Protein 1HSK (pdb70)

B-factor: mean 28.95, std 9.24, range [2.0, 70.87]

Solvent-accessible surface area: 14476 Å² total; per-residue (Å²): 121,178,108,32,68,107,25,0,62,145,77,6,60,77,129,33,12,78,58,87,23,42,0,107,162,53,3,67,1,107,2,0,6,60,0,18,3,8,0,38,1,71,107,49,110,8,0,43,29,1,2,111,28,1,110,115,78,160,20,88,20,24,38,6,20,43,4,25,51,23,0,1,44,49,19,0,10,100,8,0,0,0,2,10,56,45,13,88,77,40,108,34,81,130,50,33,0,61,0,0,1,8,4,34,0,38,67,0,2,121,29,2,50,89,130,31,7,47,29,1,9,9,0,16,17,19,48,14,6,0,11,34,5,0,63,32,0,13,9,21,83,84,9,45,0,95,96,13,6,56,57,0,30,0,0,34,84,70,7,58,89,62,120,12,62,40,178,80,0,105,12,88,149,89,34,3,24,5,52,159,96,82,5,3,7,2,34,0,5,1,61,9,53,109,31,137,98,101,108,5,59,58,105,7,76,84,14,56,122,121,24,91,80,99,31,4,73,116,87,40,6,0,21,72,2,17,88,147,11,127,83,80,103,16,19,131,4,3,90,100,2,126,3,49,32,60,115,46,54,3,0,19,1,2,99,94,62,8,10,23,4,3,10,41,86,146,7,48,0,59,19,0,19,65,0,0,92,75,0,48,121,14,0,100,117,116,81,58,37,102,4,79,98,72,2,120,20,28,20,84,122,62,258

Radius of gyration: 19.81 Å; Cα contacts (8 Å, |Δi|>4): 704; chains: 1; bounding box: 56×35×54 Å

Nearest PDB structures (foldseek):
  1hsk-assembly1_A  TM=1.003E+00  e=3.237E-70  Staphylococcus aureus
  3tx1-assembly1_A  TM=9.794E-01  e=1.551E-45  Listeria monocytogenes
  4pyt-assembly1_A  TM=9.584E-01  e=4.621E-38  unidentified
  5jzx-assembly2_B  TM=8.826E-01  e=9.508E-26  Mycobacterium tuberculosis H37Rv
  5jzx-assembly2_D  TM=8.868E-01  e=1.203E-24  Mycobacterium tuberculosis H37Rv

InterPro domains:
  IPR003170 UDP-N-acetylenolpyruvoylglucosamine reductase [MF_00037] (1-307)
  IPR003170 UDP-N-acetylenolpyruvoylglucosamine reductase [PTHR21071] (14-300)
  IPR003170 UDP-N-acetylenolpyruvoylglucosamine reductase [TIGR00179] (25-301)
  IPR006094 FAD linked oxidase, N-terminal [PF01565] (38-166)
  IPR011601 UDP-N-acetylenolpyruvoylglucosamine reductase, C-terminal [PF02873] (201-300)
  IPR016166 FAD-binding domain, PCMH-type [PS51387] (33-197)
  IPR016167 FAD-binding, type PCMH, subdomain 1 [G3DSA:3.30.43.10] (1-90)
  IPR016169 FAD-binding, type PCMH, subdomain 2 [G3DSA:3.30.465.10] (91-217)
  IPR036318 FAD-binding, type PCMH-like superfamily [SSF56176] (5-196)
  IPR036635 UDP-N-acetylenolpyruvoylglucosamine reductase, C-terminal domain superfamily [G3DSA:3.90.78.10] (218-307)
  IPR036635 UDP-N-acetylenolpyruvoylglucosamine reductase, C-terminal domain superfamily [SSF56194] (198-303)

CATH classification: 3.30.465.10 (+2 more: 3.30.43.10, 3.90.78.10)

Structure (mmCIF, N/CA/C/O backbone):
data_1HSK
#
_entry.id   1HSK
#
_cell.length_a   178.990
_cell.length_b   178.990
_cell.length_c   178.990
_cell.angle_alpha   90.00
_cell.angle_beta   90.00
_cell.angle_gamma   90.00
#
_symmetry.space_group_name_H-M   'I 21 3'
#
loop_
_entity.id
_entity.type
_entity.pdbx_description
1 polymer 'UDP-N-ACETYLENOLPYRUVOYLGLUCOSAMINE REDUCTASE'
2 non-polymer 'FLAVIN-ADENINE DINUCLEOTIDE'
3 water water
#
loop_
_atom_site.group_PDB
_atom_site.id
_atom_site.type_symbol
_atom_site.label_atom_id
_atom_site.label_alt_id
_atom_site.label_comp_id
_atom_site.label_asym_id
_atom_site.label_entity_id
_atom_site.label_seq_id
_atom_site.pdbx_PDB_ins_code
_atom_site.Cartn_x
_atom_site.Cartn_y
_atom_site.Cartn_z
_atom_site.occupancy
_atom_site.B_iso_or_equiv
_atom_site.auth_seq_id
_atom_site.auth_comp_id
_atom_site.auth_asym_id
_atom_site.auth_atom_id
_atom_site.pdbx_PDB_model_num
ATOM 1 N N . ASN A 1 15 ? 201.698 143.566 184.594 1.00 45.97 15 ASN A N 1
ATOM 2 C CA . ASN A 1 15 ? 200.334 143.153 184.224 1.00 44.15 15 ASN A CA 1
ATOM 3 C C . ASN A 1 15 ? 199.782 142.098 185.183 1.00 43.98 15 ASN A C 1
ATOM 4 O O . ASN A 1 15 ? 198.584 141.857 185.266 1.00 42.86 15 ASN A O 1
ATOM 9 N N . LYS A 1 16 ? 200.677 141.450 185.924 1.00 43.58 16 LYS A N 1
ATOM 10 C CA . LYS A 1 16 ? 200.269 140.451 186.894 1.00 42.80 16 LYS A CA 1
ATOM 11 C C . LYS A 1 16 ? 199.213 141.080 187.820 1.00 41.48 16 LYS A C 1
ATOM 12 O O . LYS A 1 16 ? 198.194 140.483 188.155 1.00 41.29 16 LYS A O 1
ATOM 18 N N . ASP A 1 17 ? 199.528 142.309 188.207 1.00 40.25 17 ASP A N 1
ATOM 19 C CA . ASP A 1 17 ? 198.748 143.094 189.144 1.00 40.20 17 ASP A CA 1
ATOM 20 C C . ASP A 1 17 ? 197.323 143.378 188.683 1.00 39.05 17 ASP A C 1
ATOM 21 O O . ASP A 1 17 ? 196.352 143.332 189.478 1.00 39.81 17 ASP A O 1
ATOM 26 N N . ILE A 1 18 ? 197.195 143.712 187.409 1.00 35.30 18 ILE A N 1
ATOM 27 C CA . ILE A 1 18 ? 195.904 144.026 186.833 1.00 33.03 18 ILE A CA 1
ATOM 28 C C . ILE A 1 18 ? 195.072 142.762 186.755 1.00 33.59 18 ILE A C 1
ATOM 29 O O . ILE A 1 18 ? 193.906 142.761 187.129 1.00 33.78 18 ILE A O 1
ATOM 34 N N . TYR A 1 19 ? 195.695 141.698 186.267 1.00 33.71 19 TYR A N 1
ATOM 35 C CA . TYR A 1 19 ? 195.035 140.416 186.126 1.00 35.14 19 TYR A CA 1
ATOM 36 C C . TYR A 1 19 ? 194.499 139.969 187.476 1.00 35.90 19 TYR A C 1
ATOM 37 O O . TYR A 1 19 ? 193.343 139.578 187.583 1.00 35.95 19 TYR A O 1
ATOM 46 N N . GLN A 1 20 ? 195.342 140.038 188.504 1.00 37.67 20 GLN A N 1
ATOM 47 C CA . GLN A 1 2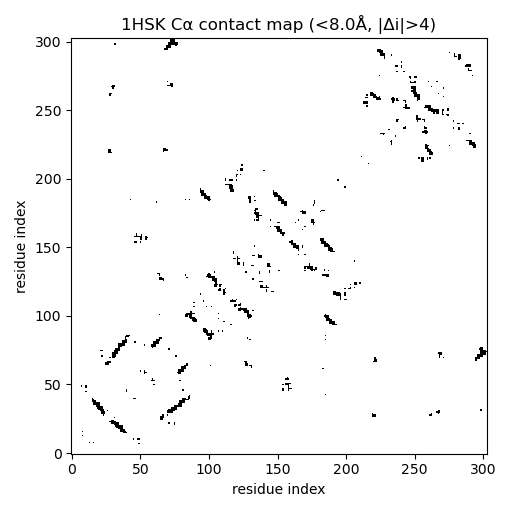0 ? 194.945 139.624 189.847 1.00 39.12 20 GLN A CA 1
ATOM 48 C C . GLN A 1 20 ? 193.784 140.472 190.338 1.00 37.84 20 GLN A C 1
ATOM 49 O O . GLN A 1 20 ? 192.851 139.969 190.963 1.00 37.86 20 GLN A O 1
ATOM 55 N N . ALA A 1 21 ? 193.851 141.766 190.046 1.00 35.78 21 ALA A N 1
ATOM 56 C CA . ALA A 1 21 ? 192.814 142.699 190.461 1.00 34.25 21 ALA A CA 1
ATOM 57 C C . ALA A 1 21 ? 191.499 142.393 189.759 1.00 33.86 21 ALA A C 1
ATOM 58 O O . ALA A 1 21 ? 190.456 142.293 190.403 1.00 34.09 21 ALA A O 1
ATOM 60 N N . LEU A 1 22 ? 191.555 142.245 188.439 1.00 33.57 22 LEU A N 1
ATOM 61 C CA . LEU A 1 22 ? 190.364 141.950 187.651 1.00 33.18 22 LEU A CA 1
ATOM 62 C C . LEU A 1 22 ? 189.701 140.687 188.169 1.00 34.27 22 LEU A C 1
ATOM 63 O O . LEU A 1 22 ? 188.475 140.592 188.216 1.00 35.65 22 LEU A O 1
ATOM 68 N N . GLN A 1 23 ? 190.518 139.721 188.570 1.00 35.07 23 GLN A N 1
ATOM 69 C CA . GLN A 1 23 ? 190.005 138.457 189.079 1.00 35.67 23 GLN A CA 1
ATOM 70 C C . GLN A 1 23 ? 189.290 138.638 190.406 1.00 35.26 23 GLN A C 1
ATOM 71 O O . GLN A 1 23 ? 188.485 137.800 190.804 1.00 35.24 23 GLN A O 1
ATOM 77 N N . GLN A 1 24 ? 189.585 139.734 191.092 1.00 35.79 24 GLN A N 1
ATOM 78 C CA . GLN A 1 24 ? 188.939 140.015 192.365 1.00 37.19 24 GLN A CA 1
ATOM 79 C C . GLN A 1 24 ? 187.568 140.616 192.076 1.00 35.93 24 GLN A C 1
ATOM 80 O O . GLN A 1 24 ? 186.656 140.538 192.896 1.00 36.23 24 GLN A O 1
ATOM 86 N N . LEU A 1 25 ? 187.431 141.200 190.890 1.00 35.15 25 LEU A N 1
ATOM 87 C CA . LEU A 1 25 ? 186.199 141.868 190.485 1.00 33.40 25 LEU A CA 1
ATOM 88 C C . LEU A 1 25 ? 185.188 141.094 189.645 1.00 33.42 25 LEU A C 1
ATOM 89 O O . LEU A 1 25 ? 183.993 141.358 189.730 1.00 34.74 25 LEU A O 1
ATOM 94 N N . ILE A 1 26 ? 185.641 140.152 188.829 1.00 33.21 26 ILE A N 1
ATOM 95 C CA . ILE A 1 26 ? 184.708 139.413 187.983 1.00 32.14 26 ILE A CA 1
ATOM 96 C C . ILE A 1 26 ? 185.096 137.952 187.796 1.00 30.90 26 ILE A C 1
ATOM 97 O O . ILE A 1 26 ? 186.272 137.602 187.869 1.00 29.35 26 ILE A O 1
ATOM 102 N N . PRO A 1 27 ? 184.105 137.079 187.546 1.00 30.29 27 PRO A N 1
ATOM 103 C CA . PRO A 1 27 ? 184.397 135.655 187.352 1.00 30.09 27 PRO A CA 1
ATOM 104 C C . PRO A 1 27 ? 185.582 135.467 186.413 1.00 30.80 27 PRO A C 1
ATOM 105 O O . PRO A 1 27 ? 185.603 135.986 185.301 1.00 30.97 27 PRO A O 1
ATOM 109 N N . ASN A 1 28 ? 186.568 134.715 186.880 1.00 31.22 28 ASN A N 1
ATOM 110 C CA . ASN A 1 28 ? 187.795 134.471 186.137 1.00 30.54 28 ASN A CA 1
ATOM 111 C C . ASN A 1 28 ? 187.705 133.956 184.705 1.00 27.46 28 ASN A C 1
ATOM 112 O O . ASN A 1 28 ? 188.462 134.402 183.843 1.00 25.64 28 ASN A O 1
ATOM 117 N N . GLU A 1 29 ? 186.803 133.019 184.440 1.00 25.78 29 GLU A N 1
ATOM 118 C CA . GLU A 1 29 ? 186.691 132.464 183.095 1.00 25.39 29 GLU A CA 1
ATOM 119 C C . GLU A 1 29 ? 186.279 133.499 182.058 1.00 25.44 29 GLU A C 1
ATOM 120 O O . GLU A 1 29 ? 186.400 133.269 180.856 1.00 26.44 29 GLU A O 1
ATOM 126 N N . LYS A 1 30 ? 185.801 134.645 182.522 1.00 23.71 30 LYS A N 1
ATOM 127 C CA . LYS A 1 30 ? 185.371 135.691 181.613 1.00 22.22 30 LYS A CA 1
ATOM 128 C C . LYS A 1 30 ? 186.528 136.592 181.198 1.00 22.88 30 LYS A C 1
ATOM 129 O O . LYS A 1 30 ? 186.343 137.532 180.423 1.00 21.66 30 LYS A O 1
ATOM 135 N N . ILE A 1 31 ? 187.722 136.286 181.702 1.00 24.29 31 ILE A N 1
ATOM 136 C CA . ILE A 1 31 ? 188.924 137.056 181.375 1.00 25.60 31 ILE A CA 1
ATOM 137 C C . ILE A 1 31 ? 189.920 136.259 180.529 1.00 27.34 31 ILE A C 1
ATOM 138 O O . ILE A 1 31 ? 190.404 135.212 180.957 1.00 29.03 31 ILE A O 1
ATOM 143 N N . LYS A 1 32 ? 190.229 136.759 179.336 1.00 27.91 32 LYS A N 1
ATOM 144 C CA . LYS A 1 32 ? 191.192 136.110 178.448 1.00 26.27 32 LYS A CA 1
ATOM 145 C C . LYS A 1 32 ? 192.405 137.037 178.412 1.00 28.45 32 LYS A C 1
ATOM 146 O O . LYS A 1 32 ? 192.248 138.259 178.383 1.00 28.91 32 LYS A O 1
ATOM 152 N N . VAL A 1 33 ? 193.611 136.474 178.415 1.00 28.74 33 VAL A N 1
ATOM 153 C CA . VAL A 1 33 ? 194.821 137.295 178.405 1.00 28.11 33 VAL A CA 1
ATOM 154 C C . VAL A 1 33 ? 195.624 137.159 177.111 1.00 28.81 33 VAL A C 1
ATOM 155 O O . VAL A 1 33 ? 195.727 136.070 176.546 1.00 28.42 33 VAL A O 1
ATOM 159 N N . ASP A 1 34 ? 196.192 138.271 176.650 1.00 29.48 34 ASP A N 1
ATOM 160 C CA . ASP A 1 34 ? 196.973 138.280 175.418 1.00 30.64 34 ASP A CA 1
ATOM 161 C C . ASP A 1 34 ? 196.197 137.505 174.371 1.00 30.08 34 ASP A C 1
ATOM 162 O O . ASP A 1 34 ? 196.705 136.551 173.782 1.00 30.60 34 ASP A O 1
ATOM 167 N N . GLU A 1 35 ? 194.958 137.929 174.150 1.00 28.83 35 GLU A N 1
ATOM 168 C CA . GLU A 1 35 ? 194.066 137.272 173.207 1.00 27.13 35 GLU A CA 1
ATOM 169 C C . GLU A 1 35 ? 194.015 137.934 171.834 1.00 26.49 35 GLU A C 1
ATOM 170 O O . GLU A 1 35 ? 193.669 139.107 171.711 1.00 27.77 35 GLU A O 1
ATOM 176 N N . PRO A 1 36 ? 194.372 137.184 170.781 1.00 25.48 36 PRO A N 1
ATOM 177 C CA . PRO A 1 36 ? 194.357 137.710 169.411 1.00 24.71 36 PRO A CA 1
ATOM 178 C C . PRO A 1 36 ? 192.947 138.116 169.005 1.00 24.38 36 PRO A C 1
ATOM 179 O O . PRO A 1 36 ? 192.025 137.301 169.040 1.00 24.04 36 PRO A O 1
ATOM 183 N N . LEU A 1 37 ? 192.789 139.376 168.616 1.00 24.08 37 LEU A N 1
ATOM 184 C CA . LEU A 1 37 ? 191.492 139.906 168.217 1.00 23.83 37 LEU A CA 1
ATOM 185 C C . LEU A 1 37 ? 191.026 139.456 166.835 1.00 24.88 37 LEU A C 1
ATOM 186 O O . LEU A 1 37 ? 189.834 139.506 166.535 1.00 24.16 37 LEU A O 1
ATOM 191 N N . LYS A 1 38 ? 191.958 139.009 165.998 1.00 26.69 38 LYS A N 1
ATOM 192 C CA . LYS A 1 38 ? 191.610 138.555 164.655 1.00 27.46 38 LYS A CA 1
ATOM 193 C C . LYS A 1 38 ? 190.574 137.434 164.692 1.00 26.34 38 LYS A C 1
ATOM 194 O O . LYS A 1 38 ? 189.826 137.244 163.733 1.00 27.07 38 LYS A O 1
ATOM 200 N N . ARG A 1 39 ? 190.526 136.699 165.800 1.00 23.79 39 ARG A N 1
ATOM 201 C CA . ARG A 1 39 ? 189.577 135.599 165.947 1.00 22.22 39 ARG A CA 1
ATOM 202 C C . ARG A 1 39 ? 188.147 136.115 166.032 1.00 23.42 39 ARG A C 1
ATOM 203 O O . ARG A 1 39 ? 187.202 135.397 165.709 1.00 23.05 39 ARG A O 1
ATOM 211 N N . TYR A 1 40 ? 187.990 137.370 166.440 1.00 23.44 40 TYR A N 1
ATOM 212 C CA . TYR A 1 40 ? 186.658 137.936 166.614 1.00 25.02 40 TYR A CA 1
ATOM 213 C C . TYR A 1 40 ? 186.204 139.081 165.714 1.00 26.20 40 TYR A C 1
ATOM 214 O O . TYR A 1 40 ? 185.005 139.316 165.590 1.00 28.00 40 TYR A O 1
ATOM 223 N N . THR A 1 41 ? 187.130 139.800 165.093 1.00 26.43 41 THR A N 1
ATOM 224 C CA . THR A 1 41 ? 186.729 140.913 164.239 1.00 25.56 41 THR A CA 1
ATOM 225 C C . THR A 1 41 ? 186.135 140.473 162.905 1.00 25.88 41 THR A C 1
ATOM 226 O O . THR A 1 41 ? 186.541 139.467 162.328 1.00 24.62 41 THR A O 1
ATOM 230 N N . TYR A 1 42 ? 185.164 141.244 162.426 1.00 26.64 42 TYR A N 1
ATOM 231 C CA . TYR A 1 42 ? 184.490 140.959 161.166 1.00 25.84 42 TYR A CA 1
ATOM 232 C C . TYR A 1 42 ? 185.469 140.997 159.998 1.00 26.35 42 TYR A C 1
ATOM 233 O O . TYR A 1 42 ? 185.270 140.321 158.988 1.00 24.47 42 TYR A O 1
ATOM 242 N N . THR A 1 43 ? 186.528 141.787 160.137 1.00 25.81 43 THR A N 1
ATOM 243 C CA . THR A 1 43 ? 187.537 141.898 159.090 1.00 27.25 43 THR A CA 1
ATOM 244 C C . THR A 1 43 ? 188.590 140.803 159.230 1.00 28.75 43 THR A C 1
ATOM 245 O O . THR A 1 43 ? 189.440 140.633 158.359 1.00 29.45 43 THR A O 1
ATOM 249 N N . LYS A 1 44 ? 188.530 140.069 160.336 1.00 29.60 44 LYS A N 1
ATOM 250 C CA . LYS A 1 44 ? 189.479 138.999 160.612 1.00 29.64 44 LYS A CA 1
ATOM 251 C C . LYS A 1 44 ? 190.909 139.529 160.728 1.00 29.11 44 LYS A C 1
ATOM 252 O O . LYS A 1 44 ? 191.839 138.974 160.146 1.00 30.41 44 LYS A O 1
ATOM 258 N N . THR A 1 45 ? 191.077 140.615 161.476 1.00 26.93 45 THR A N 1
ATOM 259 C CA . THR A 1 45 ? 192.393 141.205 161.681 1.00 26.74 45 THR A CA 1
ATOM 260 C C . THR A 1 45 ? 192.486 141.735 163.108 1.00 26.76 45 THR A C 1
ATOM 261 O O . THR A 1 45 ? 191.473 141.858 163.795 1.00 26.69 45 THR A O 1
ATOM 265 N N . GLY A 1 46 ? 193.700 142.033 163.557 1.00 26.13 46 GLY A N 1
ATOM 266 C CA . GLY A 1 46 ? 193.871 142.549 164.903 1.00 26.05 46 GLY A CA 1
ATOM 267 C C . GLY A 1 46 ? 194.823 141.734 165.757 1.00 26.45 46 GLY A C 1
ATOM 268 O O . GLY A 1 46 ? 194.772 140.506 165.762 1.00 26.47 46 GLY A O 1
ATOM 269 N N . GLY A 1 47 ? 195.689 142.426 166.491 1.00 26.87 47 GLY A N 1
ATOM 270 C CA . GLY A 1 47 ? 196.649 141.754 167.344 1.00 26.14 47 GLY A CA 1
ATOM 271 C C . GLY A 1 47 ? 196.093 141.355 168.696 1.00 26.75 47 GLY A C 1
ATOM 272 O O . GLY A 1 47 ? 194.880 141.273 168.886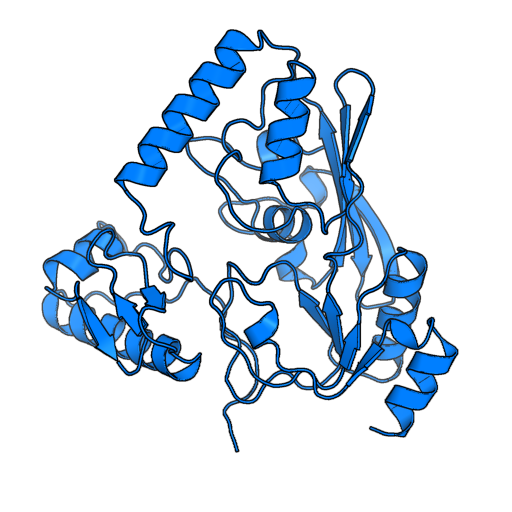 1.00 26.49 47 GLY A O 1
ATOM 273 N N . ASN A 1 48 ? 196.997 141.115 169.640 1.00 26.89 48 ASN A N 1
ATOM 274 C CA . ASN A 1 48 ? 196.637 140.700 170.990 1.00 26.88 48 ASN A CA 1
ATOM 275 C C . ASN A 1 48 ? 196.014 141.789 171.848 1.00 27.15 48 ASN A C 1
ATOM 276 O O . ASN A 1 48 ? 196.440 142.943 171.818 1.00 26.71 48 ASN A O 1
ATOM 281 N N . ALA A 1 49 ? 195.006 141.404 172.623 1.00 26.07 49 ALA A N 1
ATOM 282 C CA . ALA A 1 49 ? 194.353 142.312 173.550 1.00 25.97 49 ALA A CA 1
ATOM 283 C C . ALA A 1 49 ? 194.960 141.880 174.875 1.00 26.08 49 ALA A C 1
ATOM 284 O O . ALA A 1 49 ? 194.904 140.700 175.218 1.00 26.46 49 ALA A O 1
ATOM 286 N N . ASP A 1 50 ? 195.570 142.806 175.605 1.00 26.47 50 ASP A N 1
ATOM 287 C CA . ASP A 1 50 ? 196.180 142.445 176.881 1.00 26.83 50 ASP A CA 1
ATOM 288 C C . ASP A 1 50 ? 195.162 141.660 177.689 1.00 27.65 50 ASP A C 1
ATOM 289 O O . ASP A 1 50 ? 195.463 140.584 178.212 1.00 28.71 50 ASP A O 1
ATOM 294 N N . PHE A 1 51 ? 193.953 142.209 177.779 1.00 27.05 51 PHE A N 1
ATOM 295 C CA . PHE A 1 51 ? 192.855 141.572 178.495 1.00 25.70 51 PHE A CA 1
ATOM 296 C C . PHE A 1 51 ? 191.611 141.698 177.636 1.00 24.75 51 PHE A C 1
ATOM 297 O O . PHE A 1 51 ? 191.273 142.782 177.167 1.00 25.91 51 PHE A O 1
ATOM 305 N N . TYR A 1 52 ? 190.948 140.573 177.417 1.00 23.16 52 TYR A N 1
ATOM 306 C CA . TYR A 1 52 ? 189.745 140.525 176.606 1.00 22.66 52 TYR A CA 1
ATOM 307 C C . TYR A 1 52 ? 188.666 139.979 177.533 1.00 23.48 52 TYR A C 1
ATOM 308 O O . TYR A 1 52 ? 188.643 138.787 177.838 1.00 23.13 52 TYR A O 1
ATOM 317 N N . ILE A 1 53 ? 187.781 140.862 177.987 1.00 23.40 53 ILE A N 1
ATOM 318 C CA . ILE A 1 53 ? 186.720 140.488 178.917 1.00 23.42 53 ILE A CA 1
ATOM 319 C C . ILE A 1 53 ? 185.343 140.341 178.283 1.00 24.38 53 ILE A C 1
ATOM 320 O O . ILE A 1 53 ? 184.888 141.213 177.540 1.00 25.15 53 ILE A O 1
ATOM 325 N N . THR A 1 54 ? 184.684 139.227 178.585 1.00 24.23 54 THR A N 1
ATOM 326 C CA . THR A 1 54 ? 183.351 138.949 178.061 1.00 23.55 54 THR A CA 1
ATOM 327 C C . THR A 1 54 ? 182.371 138.887 179.226 1.00 23.04 54 THR A C 1
ATOM 328 O O . THR A 1 54 ? 182.074 137.810 179.746 1.00 22.02 54 THR A O 1
ATOM 332 N N . PRO A 1 55 ? 181.858 140.047 179.657 1.00 22.60 55 PRO A N 1
ATOM 333 C CA . PRO A 1 55 ? 180.913 140.076 180.772 1.00 21.88 55 PRO A CA 1
ATOM 334 C C . PRO A 1 55 ? 179.546 139.579 180.346 1.00 22.66 55 PRO A C 1
ATOM 335 O O . PRO A 1 55 ? 179.198 139.635 179.167 1.00 22.17 55 PRO A O 1
ATOM 339 N N . THR A 1 56 ? 178.777 139.088 181.309 1.00 22.09 56 THR A N 1
ATOM 340 C CA . THR A 1 56 ? 177.433 138.625 181.024 1.00 23.14 56 THR A CA 1
ATOM 341 C C . THR A 1 56 ? 176.434 139.517 181.758 1.00 24.34 56 THR A C 1
ATOM 342 O O . THR A 1 56 ? 175.224 139.352 181.606 1.00 26.45 56 THR A O 1
ATOM 346 N N . LYS A 1 57 ? 176.948 140.469 182.541 1.00 23.68 57 LYS A N 1
ATOM 347 C CA . LYS A 1 57 ? 176.106 141.389 183.311 1.00 24.63 57 LYS A CA 1
ATOM 348 C C . LYS A 1 57 ? 176.596 142.832 183.308 1.00 24.48 57 LYS A C 1
ATOM 349 O O . LYS A 1 57 ? 177.785 143.098 183.148 1.00 25.61 57 LYS A O 1
ATOM 355 N N . ASN A 1 58 ? 175.665 143.761 183.503 1.00 24.02 58 ASN A N 1
ATOM 356 C CA . ASN A 1 58 ? 175.982 145.182 183.538 1.00 23.14 58 ASN A CA 1
ATOM 357 C C . ASN A 1 58 ? 176.935 145.504 184.687 1.00 23.15 58 ASN A C 1
ATOM 358 O O . ASN A 1 58 ? 177.874 146.287 184.529 1.00 23.56 58 ASN A O 1
ATOM 363 N N . GLU A 1 59 ? 176.688 144.896 185.844 1.00 22.37 59 GLU A N 1
ATOM 364 C CA . GLU A 1 59 ? 177.510 145.126 187.026 1.00 22.19 59 GLU A CA 1
ATOM 365 C C . GLU A 1 59 ? 178.972 144.807 186.769 1.00 21.38 59 GLU A C 1
ATOM 366 O O . GLU A 1 59 ? 179.862 145.462 187.308 1.00 20.87 59 GLU A O 1
ATOM 372 N N . GLU A 1 60 ? 179.215 143.796 185.943 1.00 20.46 60 GLU A N 1
ATOM 373 C CA . GLU A 1 60 ? 180.575 143.392 185.619 1.00 20.33 60 GLU A CA 1
ATOM 374 C C . GLU A 1 60 ? 181.260 144.443 184.757 1.00 20.35 60 GLU A C 1
ATOM 375 O O . GLU A 1 60 ? 182.456 144.688 184.893 1.00 21.64 60 GLU A O 1
ATOM 381 N N . VAL A 1 61 ? 180.497 145.065 183.868 1.00 20.90 61 VAL A N 1
ATOM 382 C CA . VAL A 1 61 ? 181.045 146.096 183.002 1.00 20.81 61 VAL A CA 1
ATOM 383 C C . VAL A 1 61 ? 181.415 147.283 183.873 1.00 22.79 61 VAL A C 1
ATOM 384 O O . VAL A 1 61 ? 182.470 147.885 183.699 1.00 23.98 61 VAL A O 1
ATOM 388 N N . GLN A 1 62 ? 180.535 147.608 184.816 1.00 23.28 62 GLN A N 1
ATOM 389 C CA . GLN A 1 62 ? 180.749 148.722 185.734 1.00 23.75 62 GLN A CA 1
ATOM 390 C C . GLN A 1 62 ? 181.999 148.513 186.579 1.00 23.48 62 GLN A C 1
ATOM 391 O O . GLN A 1 62 ? 182.829 149.407 186.711 1.00 24.45 62 GLN A O 1
ATOM 397 N N . ALA A 1 63 ? 182.117 147.326 187.163 1.00 23.21 63 ALA A N 1
ATOM 398 C CA . ALA A 1 63 ? 183.256 146.999 188.008 1.00 23.08 63 ALA A CA 1
ATOM 399 C C . ALA A 1 63 ? 184.570 147.143 187.261 1.00 24.17 63 ALA A C 1
ATOM 400 O O . ALA A 1 63 ? 185.545 147.658 187.808 1.00 26.16 63 ALA A O 1
ATOM 402 N N . VAL A 1 64 ? 184.597 146.688 186.012 1.00 24.25 64 VAL A N 1
ATOM 403 C CA . VAL A 1 64 ? 185.809 146.769 185.206 1.00 23.57 64 VAL A CA 1
ATOM 404 C C . VAL A 1 64 ? 186.140 148.203 184.815 1.00 25.38 64 VAL A C 1
ATOM 405 O O . VAL A 1 64 ? 187.293 148.621 184.899 1.00 27.94 64 VAL A O 1
ATOM 409 N N . VAL A 1 65 ? 185.134 148.960 184.391 1.00 26.61 65 VAL A N 1
ATOM 410 C CA . VAL A 1 65 ? 185.354 150.346 183.987 1.00 26.35 65 VAL A CA 1
ATOM 411 C C . VAL A 1 65 ? 185.798 151.212 185.157 1.00 27.43 65 VAL A C 1
ATOM 412 O O . VAL A 1 65 ? 186.693 152.041 185.014 1.00 27.96 65 VAL A O 1
ATOM 416 N N . LYS A 1 66 ? 185.169 151.023 186.311 1.00 28.37 66 LYS A N 1
ATOM 417 C CA . LYS A 1 66 ? 185.528 151.792 187.498 1.00 31.01 66 LYS A CA 1
ATOM 418 C C . LYS A 1 66 ? 186.988 151.510 187.848 1.00 31.91 66 LYS A C 1
ATOM 419 O O . LYS A 1 66 ? 187.777 152.429 188.072 1.00 32.06 66 LYS A O 1
ATOM 425 N N . TYR A 1 67 ? 187.340 150.228 187.876 1.00 33.25 67 TYR A N 1
ATOM 426 C CA . TYR A 1 67 ? 188.696 149.812 188.198 1.00 34.11 67 TYR A CA 1
ATOM 427 C C . TYR A 1 67 ? 189.721 150.426 187.254 1.00 33.21 67 TYR A C 1
ATOM 428 O O . TYR A 1 67 ? 190.741 150.945 187.691 1.00 33.38 67 TYR A O 1
ATOM 437 N N . ALA A 1 68 ? 189.449 150.354 185.957 1.00 32.90 68 ALA A N 1
ATOM 438 C CA . ALA A 1 68 ? 190.363 150.894 184.960 1.00 33.67 68 ALA A CA 1
ATOM 439 C C . ALA A 1 68 ? 190.505 152.400 185.120 1.00 34.07 68 ALA A C 1
ATOM 440 O O . ALA A 1 68 ? 191.594 152.954 184.972 1.00 32.81 68 ALA A O 1
ATOM 442 N N . TYR A 1 69 ? 189.396 153.061 185.424 1.00 35.16 69 TYR A N 1
ATOM 443 C CA . TYR A 1 69 ? 189.398 154.504 185.611 1.00 36.20 69 TYR A CA 1
ATOM 444 C C . TYR A 1 69 ? 190.299 154.870 186.788 1.00 36.45 69 TYR A C 1
ATOM 445 O O . TYR A 1 69 ? 191.136 155.766 186.698 1.00 35.81 69 TYR A O 1
ATOM 454 N N . GLN A 1 70 ? 190.123 154.155 187.892 1.00 35.88 70 GLN A N 1
ATOM 455 C CA . GLN A 1 70 ? 190.905 154.390 189.096 1.00 35.72 70 GLN A CA 1
ATOM 456 C C . GLN A 1 70 ? 192.406 154.228 188.891 1.00 36.57 70 GLN A C 1
ATOM 457 O O . GLN A 1 70 ? 193.198 154.986 189.450 1.00 37.20 70 GLN A O 1
ATOM 463 N N . ASN A 1 71 ? 192.796 153.235 188.097 1.00 36.33 71 ASN A N 1
ATOM 464 C CA . ASN A 1 71 ? 194.207 152.967 187.851 1.00 36.54 71 ASN A CA 1
ATOM 465 C C . ASN A 1 71 ? 194.685 153.428 186.481 1.00 37.61 71 ASN A C 1
ATOM 466 O O . ASN A 1 71 ? 195.723 152.985 185.994 1.00 38.28 71 ASN A O 1
ATOM 471 N N . GLU A 1 72 ? 193.918 154.319 185.865 1.00 39.04 72 GLU A N 1
ATOM 472 C CA . GLU A 1 72 ? 194.252 154.871 184.558 1.00 40.11 72 GLU A CA 1
ATOM 473 C C . GLU A 1 72 ? 194.589 153.854 183.475 1.00 37.93 72 GLU A C 1
ATOM 474 O O . GLU A 1 72 ? 195.527 154.054 182.709 1.00 38.03 72 GLU A O 1
ATOM 480 N N . ILE A 1 73 ? 193.831 152.767 183.406 1.00 36.15 73 ILE A N 1
ATOM 481 C CA . ILE A 1 73 ? 194.066 151.758 182.380 1.00 34.96 73 ILE A CA 1
ATOM 482 C C . ILE A 1 73 ? 193.106 152.010 181.225 1.00 33.43 73 ILE A C 1
ATOM 483 O O . ILE A 1 73 ? 191.893 152.069 181.414 1.00 34.64 73 ILE A O 1
ATOM 488 N N . PRO A 1 74 ? 193.635 152.178 180.010 1.00 31.24 74 PRO A N 1
ATOM 489 C CA . PRO A 1 74 ? 192.726 152.420 178.886 1.00 29.89 74 PRO A CA 1
ATOM 490 C C . PRO A 1 74 ? 191.791 151.242 178.648 1.00 29.28 74 PRO A C 1
ATOM 491 O O . PRO A 1 74 ? 192.197 150.091 178.791 1.00 30.28 74 PRO A O 1
ATOM 495 N N . VAL A 1 75 ? 190.542 151.541 178.290 1.00 28.41 75 VAL A N 1
ATOM 496 C CA . VAL A 1 75 ? 189.532 150.514 178.018 1.00 26.87 75 VAL A CA 1
ATOM 497 C C . VAL A 1 75 ? 188.987 150.704 176.608 1.00 26.73 75 VAL A C 1
ATOM 498 O O . VAL A 1 75 ? 188.681 151.829 176.201 1.00 26.50 75 VAL A O 1
ATOM 502 N N . THR A 1 76 ? 188.887 149.597 175.870 1.00 25.57 76 THR A N 1
ATOM 503 C CA . THR A 1 76 ? 188.406 149.592 174.497 1.00 25.04 76 THR A CA 1
ATOM 504 C C . THR A 1 76 ? 187.135 148.783 174.450 1.00 25.22 76 THR A C 1
ATOM 505 O O . THR A 1 76 ? 187.131 147.651 174.882 1.00 24.53 76 THR A O 1
ATOM 509 N N . TYR A 1 77 ? 186.043 149.383 173.978 1.00 23.94 77 TYR A N 1
ATOM 510 C CA . TYR A 1 77 ? 184.767 148.668 173.898 1.00 23.24 77 TYR A CA 1
ATOM 511 C C . TYR A 1 77 ? 184.606 148.085 172.509 1.00 24.36 77 TYR A C 1
ATOM 512 O O . TYR A 1 77 ? 184.748 148.788 171.507 1.00 26.17 77 TYR A O 1
ATOM 521 N N . LEU A 1 78 ? 184.272 146.805 172.448 1.00 23.57 78 LEU A N 1
ATOM 522 C CA . LEU A 1 78 ? 184.138 146.146 171.160 1.00 23.59 78 LEU A CA 1
ATOM 523 C C . LEU A 1 78 ? 182.848 145.371 170.914 1.00 22.74 78 LEU A C 1
ATOM 524 O O . LEU A 1 78 ? 182.273 144.773 171.821 1.00 22.60 78 LEU A O 1
ATOM 529 N N . GLY A 1 79 ? 182.418 145.383 169.657 1.00 22.35 79 GLY A N 1
ATOM 530 C CA . GLY A 1 79 ? 181.240 144.650 169.246 1.00 20.32 79 GLY A CA 1
ATOM 531 C C . GLY A 1 79 ? 181.735 143.538 168.334 1.00 21.11 79 GLY A C 1
ATOM 532 O O . GLY A 1 79 ? 182.584 142.737 168.734 1.00 20.12 79 GLY A O 1
ATOM 533 N N . ASN A 1 80 ? 181.237 143.496 167.103 1.00 19.99 80 ASN A N 1
ATOM 534 C CA . ASN A 1 80 ? 181.651 142.468 166.156 1.00 18.80 80 ASN A CA 1
ATOM 535 C C . ASN A 1 80 ? 182.859 142.881 165.324 1.00 20.01 80 ASN A C 1
ATOM 536 O O . ASN A 1 80 ? 183.361 142.096 164.520 1.00 20.92 80 ASN A O 1
ATOM 541 N N . GLY A 1 81 ? 183.321 144.113 165.514 1.00 20.24 81 GLY A N 1
ATOM 542 C CA . GLY A 1 81 ? 184.474 144.593 164.774 1.00 21.43 81 GLY A CA 1
ATOM 543 C C . GLY A 1 81 ? 184.226 144.777 163.288 1.00 23.76 81 GLY A C 1
ATOM 544 O O . GLY A 1 81 ? 185.116 144.538 162.470 1.00 23.93 81 GLY A O 1
ATOM 545 N N . SER A 1 82 ? 183.021 145.206 162.926 1.00 23.90 82 SER A N 1
ATOM 546 C CA . SER A 1 82 ? 182.703 145.416 161.523 1.00 24.30 82 SER A CA 1
ATOM 547 C C . SER A 1 82 ? 182.931 146.863 161.090 1.00 25.78 82 SER A C 1
ATOM 548 O O . SER A 1 82 ? 182.703 147.206 159.932 1.00 27.34 82 SER A O 1
ATOM 551 N N . ASN A 1 83 ? 183.384 147.712 162.009 1.00 25.39 83 ASN A N 1
ATOM 552 C CA . ASN A 1 83 ? 183.644 149.098 161.652 1.00 26.74 83 ASN A CA 1
ATOM 553 C C . ASN A 1 83 ? 184.872 149.722 162.292 1.00 27.53 83 ASN A C 1
ATOM 554 O O . ASN A 1 83 ? 184.822 150.853 162.777 1.00 27.55 83 ASN A O 1
ATOM 559 N N . ILE A 1 84 ? 185.970 148.976 162.292 1.00 28.70 84 ILE A N 1
ATOM 560 C CA . ILE A 1 84 ? 187.252 149.445 162.816 1.00 30.05 84 ILE A CA 1
ATOM 561 C C . ILE A 1 84 ? 188.318 148.559 162.216 1.00 28.35 84 ILE A C 1
ATOM 562 O O . ILE A 1 84 ? 188.024 147.536 161.611 1.00 27.43 84 ILE A O 1
ATOM 567 N N . ILE A 1 85 ? 189.563 148.966 162.394 1.00 27.13 85 ILE A N 1
ATOM 568 C CA . ILE A 1 85 ? 190.685 148.189 161.925 1.00 24.74 85 ILE A CA 1
ATOM 569 C C . ILE A 1 85 ? 191.635 148.195 163.105 1.00 23.80 85 ILE A C 1
ATOM 570 O O . ILE A 1 85 ? 192.056 149.253 163.567 1.00 22.55 85 ILE A O 1
ATOM 575 N N . ILE A 1 86 ? 191.928 147.013 163.627 1.00 23.75 86 ILE A N 1
ATOM 576 C CA . ILE A 1 86 ? 192.819 146.898 164.766 1.00 24.48 86 ILE A CA 1
ATOM 577 C C . ILE A 1 86 ? 194.190 146.442 164.283 1.00 25.81 86 ILE A C 1
ATOM 578 O O . ILE A 1 86 ? 194.316 145.392 163.658 1.00 25.21 86 ILE A O 1
ATOM 583 N N . ARG A 1 87 ? 195.212 147.241 164.575 1.00 27.74 87 ARG A N 1
ATOM 584 C CA . ARG A 1 87 ? 196.576 146.939 164.161 1.00 28.42 87 ARG A CA 1
ATOM 585 C C . ARG A 1 87 ? 197.085 145.603 164.680 1.00 29.71 87 ARG A C 1
ATOM 586 O O . ARG A 1 87 ? 196.655 145.116 165.725 1.00 29.55 87 ARG A O 1
ATOM 594 N N . GLU A 1 88 ? 198.016 145.018 163.936 1.00 30.71 88 GLU A N 1
ATOM 595 C CA . GLU A 1 88 ? 198.585 143.726 164.282 1.00 32.31 88 GLU A CA 1
ATOM 596 C C . GLU A 1 88 ? 199.357 143.705 165.602 1.00 31.64 88 GLU A C 1
ATOM 597 O O . GLU A 1 88 ? 199.729 142.636 166.091 1.00 31.72 88 GLU A O 1
ATOM 603 N N . GLY A 1 89 ? 199.594 144.878 166.179 1.00 30.32 89 GLY A N 1
ATOM 604 C CA . GLY A 1 89 ? 200.301 144.941 167.447 1.00 28.08 89 GLY A CA 1
ATOM 605 C C . GLY A 1 89 ? 199.336 144.681 168.590 1.00 27.89 89 GLY A C 1
ATOM 606 O O . GLY A 1 89 ? 199.744 144.473 169.736 1.00 27.88 89 GLY A O 1
ATOM 607 N N . GLY A 1 90 ? 198.043 144.695 168.274 1.00 27.37 90 GLY A N 1
ATOM 608 C CA . GLY A 1 90 ? 197.027 144.453 169.281 1.00 26.48 90 GLY A CA 1
ATOM 609 C C . GLY A 1 90 ? 196.631 145.711 170.027 1.00 26.32 90 GLY A C 1
ATOM 610 O O . GLY A 1 90 ? 196.930 146.818 169.584 1.00 26.65 90 GLY A O 1
ATOM 611 N N . ILE A 1 91 ? 195.961 145.543 171.163 1.00 26.11 91 ILE A N 1
ATOM 612 C CA . ILE A 1 91 ? 195.518 146.676 171.972 1.00 25.92 91 ILE A CA 1
ATOM 613 C C . ILE A 1 91 ? 196.040 146.610 173.407 1.00 27.23 91 ILE A C 1
ATOM 614 O O . ILE A 1 91 ? 195.885 145.599 174.094 1.00 28.20 91 ILE A O 1
ATOM 619 N N . ARG A 1 92 ? 196.659 147.697 173.851 1.00 26.62 92 ARG A N 1
ATOM 620 C CA . ARG A 1 92 ? 197.187 147.782 175.203 1.00 27.30 92 ARG A CA 1
ATOM 621 C C . ARG A 1 92 ? 196.042 148.080 176.158 1.00 27.80 92 ARG A C 1
ATOM 622 O O . ARG A 1 92 ? 195.180 148.900 175.860 1.00 29.92 92 ARG A O 1
ATOM 630 N N . GLY A 1 93 ? 196.029 147.415 177.305 1.00 27.62 93 GLY A N 1
ATOM 631 C CA . GLY A 1 93 ? 194.974 147.665 178.268 1.00 27.54 93 GLY A CA 1
ATOM 632 C C . GLY A 1 93 ? 193.856 146.646 178.275 1.00 27.68 93 GLY A C 1
ATOM 633 O O . GLY A 1 93 ? 194.062 145.478 177.944 1.00 27.53 93 GLY A O 1
ATOM 634 N N . ILE A 1 94 ? 192.662 147.096 178.648 1.00 26.93 94 ILE A N 1
ATOM 635 C CA . ILE A 1 94 ? 191.500 146.223 178.725 1.00 26.84 94 ILE A CA 1
ATOM 636 C C . ILE A 1 94 ? 190.523 146.377 177.567 1.00 26.98 94 ILE A C 1
ATOM 637 O O . ILE A 1 94 ? 190.127 147.488 177.216 1.00 27.87 94 ILE A O 1
ATOM 642 N N . VAL A 1 95 ? 190.137 145.251 176.977 1.00 26.43 95 VAL A N 1
ATOM 643 C CA . VAL A 1 95 ? 189.173 145.252 175.886 1.00 24.97 95 VAL A CA 1
ATOM 644 C C . VAL A 1 95 ? 187.936 144.547 176.418 1.00 25.02 95 VAL A C 1
ATOM 645 O O . VAL A 1 95 ? 188.011 143.385 176.813 1.00 24.88 95 VAL A O 1
ATOM 649 N N . ILE A 1 96 ? 186.808 145.249 176.455 1.00 23.82 96 ILE A N 1
ATOM 650 C CA . ILE A 1 96 ? 185.571 144.640 176.924 1.00 22.67 96 ILE A CA 1
ATOM 651 C C . ILE A 1 96 ? 184.696 144.334 175.716 1.00 22.33 96 ILE A C 1
ATOM 652 O O . ILE A 1 96 ? 184.333 145.236 174.967 1.00 22.44 96 ILE A O 1
ATOM 657 N N . SER A 1 97 ? 184.379 143.059 175.518 1.00 22.08 97 SER A N 1
ATOM 658 C CA . SER A 1 97 ? 183.529 142.642 174.409 1.00 21.79 97 SER A CA 1
ATOM 659 C C . SER A 1 97 ? 182.111 142.580 174.959 1.00 23.28 97 SER A C 1
ATOM 660 O O . SER A 1 97 ? 181.869 141.942 175.985 1.00 24.15 97 SER A O 1
ATOM 663 N N . LEU A 1 98 ? 181.173 143.246 174.292 1.00 22.46 98 LEU A N 1
ATOM 664 C CA . LEU A 1 98 ? 179.790 143.268 174.766 1.00 21.21 98 LEU A CA 1
ATOM 665 C C . LEU A 1 98 ? 178.921 142.199 174.123 1.00 20.70 98 LEU A C 1
ATOM 666 O O . LEU A 1 98 ? 177.713 142.150 174.358 1.00 21.26 98 LEU A O 1
ATOM 671 N N . LEU A 1 99 ? 179.541 141.334 173.329 1.00 19.62 99 LEU A N 1
ATOM 672 C CA . LEU A 1 99 ? 178.822 140.288 172.612 1.00 20.23 99 LEU A CA 1
ATOM 673 C C . LEU A 1 99 ? 177.961 139.316 173.410 1.00 21.16 99 LEU A C 1
ATOM 674 O O . LEU A 1 99 ? 177.123 138.625 172.833 1.00 23.43 99 LEU A O 1
ATOM 679 N N . SER A 1 100 ? 178.152 139.247 174.722 1.00 19.24 100 SER A N 1
ATOM 680 C CA . SER A 1 100 ? 177.340 138.324 175.518 1.00 19.50 100 SER A CA 1
ATOM 681 C C . SER A 1 100 ? 176.095 138.997 176.083 1.00 19.80 100 SER A C 1
ATOM 682 O O . SER A 1 100 ? 175.180 138.319 176.537 1.00 20.77 100 SER A O 1
ATOM 685 N N . LEU A 1 101 ? 176.084 140.317 176.080 1.00 18.90 101 LEU A N 1
ATOM 686 C CA . LEU A 1 101 ? 174.913 141.045 176.564 1.00 19.65 101 LEU A CA 1
ATOM 687 C C . LEU A 1 101 ? 173.978 140.940 175.362 1.00 21.11 101 LEU A C 1
ATOM 688 O O . LEU A 1 101 ? 173.766 141.922 174.659 1.00 20.29 101 LEU A O 1
ATOM 693 N N . ASP A 1 102 ? 173.422 139.737 175.123 1.00 22.71 102 ASP A N 1
ATOM 694 C CA . ASP A 1 102 ? 172.565 139.532 173.952 1.00 22.86 102 ASP A CA 1
ATOM 695 C C . ASP A 1 102 ? 171.039 139.465 173.991 1.00 21.60 102 ASP A C 1
ATOM 696 O O . ASP A 1 102 ? 170.411 139.335 172.933 1.00 20.85 102 ASP A O 1
ATOM 701 N N . HIS A 1 103 ? 170.416 139.686 175.151 1.00 21.98 103 HIS A N 1
ATOM 702 C CA . HIS A 1 103 ? 168.952 139.614 175.210 1.00 22.94 103 HIS A CA 1
ATOM 703 C C . HIS A 1 103 ? 168.214 140.510 174.216 1.00 22.82 103 HIS A C 1
ATOM 704 O O . HIS A 1 103 ? 168.733 141.545 173.815 1.00 22.45 103 HIS A O 1
ATOM 711 N N . ILE A 1 104 ? 166.996 140.104 173.843 1.00 22.72 104 ILE A N 1
ATOM 712 C CA . ILE A 1 104 ? 166.099 140.847 172.949 1.00 22.69 104 ILE A CA 1
ATOM 713 C C . ILE A 1 104 ? 164.726 140.470 173.484 1.00 23.10 104 ILE A C 1
ATOM 714 O O . ILE A 1 104 ? 164.371 139.291 173.487 1.00 20.75 104 ILE A O 1
ATOM 719 N N . GLU A 1 105 ? 163.968 141.450 173.960 1.00 23.51 105 GLU A N 1
ATOM 720 C CA . GLU A 1 105 ? 162.647 141.177 174.505 1.00 25.25 105 GLU A CA 1
ATOM 721 C C . GLU A 1 105 ? 161.639 142.169 173.954 1.00 24.44 105 GLU A C 1
ATOM 722 O O . GLU A 1 105 ? 161.947 143.348 173.786 1.00 23.87 105 GLU A O 1
ATOM 728 N N . VAL A 1 106 ? 160.433 141.687 173.671 1.00 24.48 106 VAL A N 1
ATOM 729 C CA . VAL A 1 106 ? 159.386 142.536 173.122 1.00 23.88 106 VAL A CA 1
ATOM 730 C C . VAL A 1 106 ? 158.178 142.659 174.043 1.00 24.64 106 VAL A C 1
ATOM 731 O O . VAL A 1 106 ? 157.787 141.703 174.710 1.00 25.47 106 VAL A O 1
ATOM 735 N N . SER A 1 107 ? 157.600 143.854 174.080 1.00 24.24 107 SER A N 1
ATOM 736 C CA . SER A 1 107 ? 156.416 144.123 174.889 1.00 23.57 107 SER A CA 1
ATOM 737 C C . SE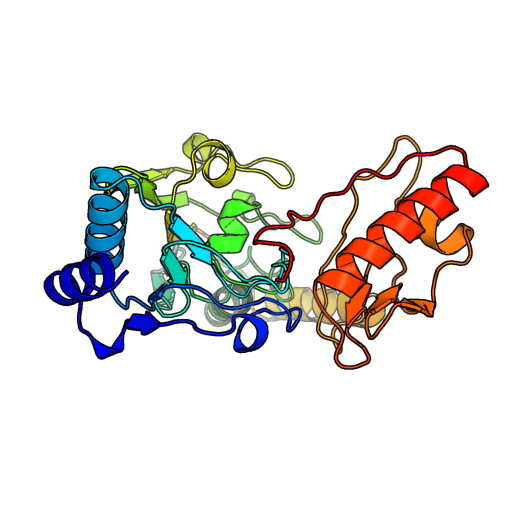R A 1 107 ? 155.532 145.051 174.074 1.00 21.97 107 SER A C 1
ATOM 738 O O . SER A 1 107 ? 155.776 146.253 173.997 1.00 21.65 107 SER A O 1
ATOM 741 N N . ASP A 1 108 ? 154.508 144.473 173.459 1.00 20.43 108 ASP A N 1
ATOM 742 C CA . ASP A 1 108 ? 153.589 145.214 172.610 1.00 22.12 108 ASP A CA 1
ATOM 743 C C . ASP A 1 108 ? 154.336 145.843 171.443 1.00 22.03 108 ASP A C 1
ATOM 744 O O . ASP A 1 108 ? 154.753 145.144 170.525 1.00 24.44 108 ASP A O 1
ATOM 749 N N . ASP A 1 109 ? 154.507 147.159 171.479 1.00 21.58 109 ASP A N 1
ATOM 750 C CA . ASP A 1 109 ? 155.196 147.860 170.403 1.00 24.01 109 ASP A CA 1
ATOM 751 C C . ASP A 1 109 ? 156.630 148.227 170.775 1.00 24.28 109 ASP A C 1
ATOM 752 O O . ASP A 1 109 ? 157.337 148.852 169.987 1.00 24.37 109 ASP A O 1
ATOM 757 N N . ALA A 1 110 ? 157.057 147.832 171.971 1.00 24.09 110 ALA A N 1
ATOM 758 C CA . ALA A 1 110 ? 158.402 148.137 172.443 1.00 23.19 110 ALA A CA 1
ATOM 759 C C . ALA A 1 110 ? 159.338 146.939 172.386 1.00 23.91 110 ALA A C 1
ATOM 760 O O . ALA A 1 110 ? 158.929 145.802 172.628 1.00 24.28 110 ALA A O 1
ATOM 762 N N . ILE A 1 111 ? 160.602 147.212 172.074 1.00 23.63 111 ILE A N 1
ATOM 763 C CA . ILE A 1 111 ? 161.633 146.183 171.994 1.00 21.28 111 ILE A CA 1
ATOM 764 C C . ILE A 1 111 ? 162.879 146.653 172.739 1.00 21.68 111 ILE A C 1
ATOM 765 O O . ILE A 1 111 ? 163.301 147.795 172.573 1.00 21.97 111 ILE A O 1
ATOM 770 N N . ILE A 1 112 ? 163.461 145.788 173.563 1.00 20.22 112 ILE A N 1
ATOM 771 C CA . ILE A 1 112 ? 164.690 146.139 174.267 1.00 20.10 112 ILE A CA 1
ATOM 772 C C . ILE A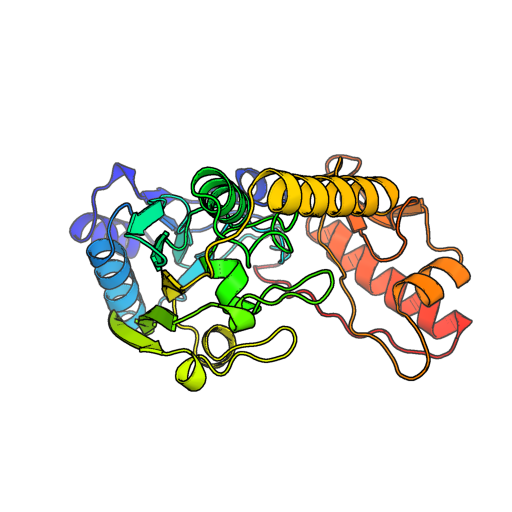 1 112 ? 165.736 145.124 173.834 1.00 19.97 112 ILE A C 1
ATOM 773 O O . ILE A 1 112 ? 165.417 143.959 173.614 1.00 18.26 112 ILE A O 1
ATOM 778 N N . ALA A 1 113 ? 166.982 145.558 173.702 1.00 19.65 113 ALA A N 1
ATOM 779 C CA . ALA A 1 113 ? 168.030 144.648 173.267 1.00 20.00 113 ALA A CA 1
ATOM 780 C C . ALA A 1 113 ? 169.383 144.984 173.873 1.00 19.68 113 ALA A C 1
ATOM 781 O O . ALA A 1 113 ? 169.746 146.155 173.980 1.00 19.29 113 ALA A O 1
ATOM 783 N N . GLY A 1 114 ? 170.120 143.949 174.273 1.00 18.64 114 GLY A N 1
ATOM 784 C CA . GLY A 1 114 ? 171.438 144.153 174.848 1.00 17.95 114 GLY A CA 1
ATOM 785 C C . GLY A 1 114 ? 172.384 144.651 173.775 1.00 17.39 114 GLY A C 1
ATOM 786 O O . GLY A 1 114 ? 172.227 144.312 172.607 1.00 18.74 114 GLY A O 1
ATOM 787 N N . SER A 1 115 ? 173.376 145.446 174.154 1.00 17.23 115 SER A N 1
ATOM 788 C CA . SER A 1 115 ? 174.301 145.991 173.173 1.00 19.08 115 SER A CA 1
ATOM 789 C C . SER A 1 115 ? 175.086 144.947 172.386 1.00 20.08 115 SER A C 1
ATOM 790 O O . SER A 1 115 ? 175.714 145.273 171.380 1.00 20.80 115 SER A O 1
ATOM 793 N N . GLY A 1 116 ? 175.048 143.696 172.831 1.00 20.13 116 GLY A N 1
ATOM 794 C CA . GLY A 1 116 ? 175.778 142.654 172.129 1.00 18.28 116 GLY A CA 1
ATOM 795 C C . GLY A 1 116 ? 174.942 141.957 171.074 1.00 17.71 116 GLY A C 1
ATOM 796 O O . GLY A 1 116 ? 175.461 141.241 170.221 1.00 18.17 116 GLY A O 1
ATOM 797 N N . ALA A 1 117 ? 173.635 142.161 171.128 1.00 17.67 117 ALA A N 1
ATOM 798 C CA . ALA A 1 117 ? 172.750 141.535 170.165 1.00 18.78 117 ALA A CA 1
ATOM 799 C C . ALA A 1 117 ? 172.997 142.093 168.773 1.00 19.95 117 ALA A C 1
ATOM 800 O O . ALA A 1 117 ? 173.256 143.287 168.605 1.00 19.43 117 ALA A O 1
ATOM 802 N N . ALA A 1 118 ? 172.922 141.221 167.776 1.00 19.62 118 ALA A N 1
ATOM 803 C CA . ALA A 1 118 ? 173.114 141.636 166.401 1.00 18.85 118 ALA A CA 1
ATOM 804 C C . ALA A 1 118 ? 171.876 142.424 165.985 1.00 19.20 118 ALA A C 1
ATOM 805 O O . ALA A 1 118 ? 170.750 141.965 166.180 1.00 19.45 118 ALA A O 1
ATOM 807 N N . ILE A 1 119 ? 172.074 143.605 165.411 1.00 19.26 119 ILE A N 1
ATOM 808 C CA . ILE A 1 119 ? 170.944 144.420 164.982 1.00 19.68 119 ILE A CA 1
ATOM 809 C C . ILE A 1 119 ? 170.093 143.674 163.950 1.00 18.91 119 ILE A C 1
ATOM 810 O O . ILE A 1 119 ? 168.892 143.911 163.844 1.00 18.72 119 ILE A O 1
ATOM 815 N N . ILE A 1 120 ? 170.714 142.766 163.201 1.00 18.03 120 ILE A N 1
ATOM 816 C CA . ILE A 1 120 ? 169.996 141.984 162.201 1.00 16.99 120 ILE A CA 1
ATOM 817 C C . ILE A 1 120 ? 169.047 141.046 162.937 1.00 18.83 120 ILE A C 1
ATOM 818 O O . ILE A 1 120 ? 167.956 140.744 162.457 1.00 19.15 120 ILE A O 1
ATOM 823 N N . ASP A 1 121 ? 169.466 140.593 164.112 1.00 19.19 121 ASP A N 1
ATOM 824 C CA . ASP A 1 121 ? 168.644 139.698 164.913 1.00 20.34 121 ASP A CA 1
ATOM 825 C C . ASP A 1 121 ? 167.458 140.479 165.478 1.00 20.77 121 ASP A C 1
ATOM 826 O O . ASP A 1 121 ? 166.347 139.957 165.575 1.00 21.07 121 ASP A O 1
ATOM 831 N N . VAL A 1 122 ? 167.700 141.731 165.854 1.00 20.22 122 VAL A N 1
ATOM 832 C CA . VAL A 1 122 ? 166.642 142.572 166.402 1.00 20.06 122 VAL A CA 1
ATOM 833 C C . VAL A 1 122 ? 165.675 142.920 165.280 1.00 20.07 122 VAL A C 1
ATOM 834 O O . VAL A 1 122 ? 164.461 142.941 165.471 1.00 20.32 122 VAL A O 1
ATOM 838 N N . SER A 1 123 ? 166.224 143.188 164.103 1.00 18.21 123 SER A N 1
ATOM 839 C CA . SER A 1 123 ? 165.406 143.511 162.947 1.00 19.17 123 SER A CA 1
ATOM 840 C C . SER A 1 123 ? 164.496 142.327 162.626 1.00 19.73 123 SER A C 1
ATOM 841 O O . SER A 1 123 ? 163.345 142.500 162.229 1.00 19.63 123 SER A O 1
ATOM 844 N N . ARG A 1 124 ? 165.023 141.122 162.812 1.00 20.21 124 ARG A N 1
ATOM 845 C CA . ARG A 1 124 ? 164.274 139.902 162.550 1.00 19.02 124 ARG A CA 1
ATOM 846 C C . ARG A 1 124 ? 163.241 139.627 163.636 1.00 19.34 124 ARG A C 1
ATOM 847 O O . ARG A 1 124 ? 162.241 138.958 163.387 1.00 20.99 124 ARG A O 1
ATOM 855 N N . VAL A 1 125 ? 163.487 140.126 164.844 1.00 18.82 125 VAL A N 1
ATOM 856 C CA . VAL A 1 125 ? 162.544 139.937 165.941 1.00 17.81 125 VAL A CA 1
ATOM 857 C C . VAL A 1 125 ? 161.376 140.883 165.687 1.00 19.62 125 VAL A C 1
ATOM 858 O O . VAL A 1 125 ? 160.217 140.542 165.922 1.00 20.29 125 VAL A O 1
ATOM 862 N N . ALA A 1 126 ? 161.693 142.074 165.194 1.00 19.75 126 ALA A N 1
ATOM 863 C CA . ALA A 1 126 ? 160.675 143.067 164.886 1.00 21.04 126 ALA A CA 1
ATOM 864 C C . ALA A 1 126 ? 159.666 142.469 163.913 1.00 21.88 126 ALA A C 1
ATOM 865 O O . ALA A 1 126 ? 158.456 142.606 164.098 1.00 22.73 126 ALA A O 1
ATOM 867 N N . ARG A 1 127 ? 160.167 141.802 162.877 1.00 21.00 127 ARG A N 1
ATOM 868 C CA . ARG A 1 127 ? 159.294 141.192 161.883 1.00 19.02 127 ARG A CA 1
ATOM 869 C C . ARG A 1 127 ? 158.479 140.059 162.483 1.00 18.82 127 ARG A C 1
ATOM 870 O O . ARG A 1 127 ? 157.296 139.905 162.186 1.00 20.09 127 ARG A O 1
ATOM 878 N N . ASP A 1 128 ? 159.121 139.257 163.321 1.00 18.74 128 ASP A N 1
ATOM 879 C CA . ASP A 1 128 ? 158.449 138.141 163.961 1.00 17.56 128 ASP A CA 1
ATOM 880 C C . ASP A 1 128 ? 157.212 138.625 164.709 1.00 19.71 128 ASP A C 1
ATOM 881 O O . ASP A 1 128 ? 156.263 137.866 164.911 1.00 21.18 128 ASP A O 1
ATOM 886 N N . TYR A 1 129 ? 157.232 139.890 165.123 1.00 19.49 129 TYR A N 1
ATOM 887 C CA . TYR A 1 129 ? 156.125 140.480 165.869 1.00 18.58 129 TYR A CA 1
ATOM 888 C C . TYR A 1 129 ? 155.314 141.451 165.032 1.00 17.88 129 TYR A C 1
ATOM 889 O O . TYR A 1 129 ? 154.502 142.209 165.553 1.00 17.35 129 TYR A O 1
ATOM 898 N N . ALA A 1 130 ? 155.542 141.420 163.726 1.00 18.06 130 ALA A N 1
ATOM 899 C CA . ALA A 1 130 ? 154.823 142.283 162.800 1.00 17.32 130 ALA A CA 1
ATOM 900 C C . ALA A 1 130 ? 154.941 143.747 163.174 1.00 17.83 130 ALA A C 1
ATOM 901 O O . ALA A 1 130 ? 153.954 144.481 163.154 1.00 18.57 130 ALA A O 1
ATOM 903 N N . LEU A 1 131 ? 156.152 144.164 163.527 1.00 18.15 131 LEU A N 1
ATOM 904 C CA . LEU A 1 131 ? 156.413 145.552 163.884 1.00 16.75 131 LEU A CA 1
ATOM 905 C C . LEU A 1 131 ? 157.280 146.123 162.772 1.00 16.92 131 LEU A C 1
ATOM 906 O O . LEU A 1 131 ? 158.291 145.527 162.412 1.00 17.26 131 LEU A O 1
ATOM 911 N N . THR A 1 132 ? 156.884 147.265 162.220 1.00 16.03 132 THR A N 1
ATOM 912 C CA . THR A 1 132 ? 157.638 147.881 161.135 1.00 16.11 132 THR A CA 1
ATOM 913 C C . THR A 1 132 ? 158.520 149.001 161.665 1.00 17.34 132 THR A C 1
ATOM 914 O O . THR A 1 132 ? 158.172 149.666 162.640 1.00 19.13 132 THR A O 1
ATOM 918 N N . GLY A 1 133 ? 159.676 149.196 161.038 1.00 18.19 133 GLY A N 1
ATOM 919 C CA . GLY A 1 133 ? 160.570 150.248 161.481 1.00 17.67 133 GLY A CA 1
ATOM 920 C C . GLY A 1 133 ? 162.036 149.867 161.556 1.00 19.44 133 GLY A C 1
ATOM 921 O O . GLY A 1 133 ? 162.890 150.741 161.704 1.00 20.71 133 GLY A O 1
ATOM 922 N N . LEU A 1 134 ? 162.344 148.576 161.461 1.00 18.79 134 LEU A N 1
ATOM 923 C CA . LEU A 1 134 ? 163.738 148.137 161.519 1.00 17.75 134 LEU A CA 1
ATOM 924 C C . LEU A 1 134 ? 164.134 147.283 160.317 1.00 18.03 134 LEU A C 1
ATOM 925 O O . LEU A 1 134 ? 165.173 146.627 160.329 1.00 19.51 134 LEU A O 1
ATOM 930 N N . GLU A 1 135 ? 163.307 147.295 159.277 1.00 17.89 135 GLU A N 1
ATOM 931 C CA . GLU A 1 135 ? 163.600 146.528 158.072 1.00 17.97 135 GLU A CA 1
ATOM 932 C C . GLU A 1 135 ? 164.901 147.030 157.458 1.00 18.50 135 GLU A C 1
ATOM 933 O O . GLU A 1 135 ? 165.678 146.254 156.906 1.00 19.90 135 GLU A O 1
ATOM 939 N N . PHE A 1 136 ? 165.135 148.332 157.567 1.00 19.25 136 PHE A N 1
ATOM 940 C CA . PHE A 1 136 ? 166.335 148.948 157.009 1.00 20.20 136 PHE A CA 1
ATOM 941 C C . PHE A 1 136 ? 167.602 148.340 157.582 1.00 20.66 136 PHE A C 1
ATOM 942 O O . PHE A 1 136 ? 168.668 148.427 156.974 1.00 21.25 136 PHE A O 1
ATOM 950 N N . ALA A 1 137 ? 167.483 147.727 158.754 1.00 20.11 137 ALA A N 1
ATOM 951 C CA . ALA A 1 137 ? 168.634 147.129 159.415 1.00 19.36 137 ALA A CA 1
ATOM 952 C C . ALA A 1 137 ? 168.784 145.632 159.183 1.00 20.18 137 ALA A C 1
ATOM 953 O O . ALA A 1 137 ? 169.656 145.000 159.780 1.00 20.88 137 ALA A O 1
ATOM 955 N N . CYS A 1 138 ? 167.964 145.059 158.308 1.00 19.71 138 CYS A N 1
ATOM 956 C CA . CYS A 1 138 ? 168.034 143.621 158.067 1.00 19.71 138 CYS A CA 1
ATOM 957 C C . CYS A 1 138 ? 169.366 143.131 157.509 1.00 20.76 138 CYS A C 1
ATOM 958 O O . CYS A 1 138 ? 169.648 141.931 157.524 1.00 21.13 138 CYS A O 1
ATOM 961 N N . GLY A 1 139 ? 170.195 144.053 157.034 1.00 21.31 139 GLY A N 1
ATOM 962 C CA . GLY A 1 139 ? 171.469 143.648 156.473 1.00 19.88 139 GLY A CA 1
ATOM 963 C C . GLY A 1 139 ? 172.675 144.377 157.025 1.00 20.92 139 GLY A C 1
ATOM 964 O O . GLY A 1 139 ? 173.773 144.226 156.498 1.00 22.08 139 GLY A O 1
ATOM 965 N N . ILE A 1 140 ? 172.482 145.172 158.072 1.00 20.37 140 ILE A N 1
ATOM 966 C CA . ILE A 1 140 ? 173.587 145.906 158.683 1.00 20.22 140 ILE A CA 1
ATOM 967 C C . ILE A 1 140 ? 174.330 144.981 159.648 1.00 20.60 140 ILE A C 1
ATOM 968 O O . ILE A 1 140 ? 173.760 144.504 160.627 1.00 20.85 140 ILE A O 1
ATOM 973 N N . PRO A 1 141 ? 175.616 144.714 159.385 1.00 19.60 141 PRO A N 1
ATOM 974 C CA . PRO A 1 141 ? 176.365 143.832 160.282 1.00 20.38 141 PRO A CA 1
ATOM 975 C C . PRO A 1 141 ? 176.619 144.483 161.637 1.00 20.15 141 PRO A C 1
ATOM 976 O O . PRO A 1 141 ? 176.380 145.673 161.820 1.00 20.55 141 PRO A O 1
ATOM 980 N N . GLY A 1 142 ? 177.089 143.692 162.592 1.00 20.02 142 GLY A N 1
ATOM 981 C CA . GLY A 1 142 ? 177.398 144.245 163.895 1.00 18.78 142 GLY A CA 1
ATOM 982 C C . GLY A 1 142 ? 176.340 144.165 164.973 1.00 18.41 142 GLY A C 1
ATOM 983 O O . GLY A 1 142 ? 175.252 143.633 164.773 1.00 17.85 142 GLY A O 1
ATOM 984 N N . SER A 1 143 ? 176.680 144.733 166.125 1.00 17.82 143 SER A N 1
ATOM 985 C CA . SER A 1 143 ? 175.822 144.731 167.296 1.00 18.78 143 SER A CA 1
ATOM 986 C C . SER A 1 143 ? 175.016 146.006 167.491 1.00 18.79 143 SER A C 1
ATOM 987 O O . SER A 1 143 ? 175.231 147.007 166.812 1.00 19.34 143 SER A O 1
ATOM 990 N N . ILE A 1 144 ? 174.093 145.954 168.444 1.00 18.20 144 ILE A N 1
ATOM 991 C CA . ILE A 1 144 ? 173.253 147.091 168.765 1.00 18.59 144 ILE A CA 1
ATOM 992 C C . ILE A 1 144 ? 174.122 148.213 169.332 1.00 19.49 144 ILE A C 1
ATOM 993 O O . ILE A 1 144 ? 173.910 149.388 169.032 1.00 21.15 144 ILE A O 1
ATOM 998 N N . GLY A 1 145 ? 175.103 147.847 170.150 1.00 19.55 145 GLY A N 1
ATOM 999 C CA . GLY A 1 145 ? 175.977 148.846 170.743 1.00 18.89 145 GLY A CA 1
ATOM 1000 C C . GLY A 1 145 ? 176.731 149.627 169.687 1.00 19.57 145 GLY A C 1
ATOM 1001 O O . GLY A 1 145 ? 176.911 150.840 169.795 1.00 18.14 145 GLY A O 1
ATOM 1002 N N . GLY A 1 146 ? 177.177 148.924 168.654 1.00 20.17 146 GLY A N 1
ATOM 1003 C CA . GLY A 1 146 ? 177.905 149.580 167.588 1.00 19.61 146 GLY A CA 1
ATOM 1004 C C . GLY A 1 146 ? 176.978 150.420 166.738 1.00 20.39 146 GLY A C 1
ATOM 1005 O O . GLY A 1 146 ? 177.370 151.477 166.244 1.00 21.56 146 GLY A O 1
ATOM 1006 N N . ALA A 1 147 ? 175.744 149.953 166.568 1.00 19.55 147 ALA A N 1
ATOM 1007 C CA . ALA A 1 147 ? 174.760 150.670 165.767 1.00 19.45 147 ALA A CA 1
ATOM 1008 C C . ALA A 1 147 ? 174.422 151.994 166.433 1.00 19.91 147 ALA A C 1
ATOM 1009 O O . ALA A 1 147 ? 174.279 153.017 165.769 1.00 21.64 147 ALA A O 1
ATOM 1011 N N . VAL A 1 148 ? 174.290 151.971 167.751 1.00 18.15 148 VAL A N 1
ATOM 1012 C CA . VAL A 1 148 ? 173.980 153.183 168.490 1.00 18.50 148 VAL A CA 1
ATOM 1013 C C . VAL A 1 148 ? 175.164 154.139 168.384 1.00 20.05 148 VAL A C 1
ATOM 1014 O O . VAL A 1 148 ? 174.997 155.329 168.138 1.00 22.02 148 VAL A O 1
ATOM 1018 N N . TYR A 1 149 ? 176.365 153.602 168.564 1.00 20.68 149 TYR A N 1
ATOM 1019 C CA . TYR A 1 149 ? 177.587 154.392 168.502 1.00 20.75 149 TYR A CA 1
ATOM 1020 C C . TYR A 1 149 ? 177.693 155.190 167.204 1.00 20.41 149 TYR A C 1
ATOM 1021 O O . TYR A 1 149 ? 178.114 156.347 167.211 1.00 18.78 149 TYR A O 1
ATOM 1030 N N . MET A 1 150 ? 177.296 154.568 166.098 1.00 20.71 150 MET A N 1
ATOM 1031 C CA . MET A 1 150 ? 177.370 155.188 164.775 1.00 21.46 150 MET A CA 1
ATOM 1032 C C . MET A 1 150 ? 176.028 155.638 164.219 1.00 21.88 150 MET A C 1
ATOM 1033 O O . MET A 1 150 ? 175.971 156.160 163.106 1.00 22.27 150 MET A O 1
ATOM 1038 N N . ASN A 1 151 ? 174.957 155.449 164.983 1.00 20.86 151 ASN A N 1
ATOM 1039 C CA . ASN A 1 151 ? 173.622 155.775 164.495 1.00 19.82 151 ASN A CA 1
ATOM 1040 C C . ASN A 1 151 ? 173.528 155.080 163.146 1.00 18.51 151 ASN A C 1
ATOM 1041 O O . ASN A 1 151 ? 173.183 155.688 162.139 1.00 18.59 151 ASN A O 1
ATOM 1046 N N . ALA A 1 152 ? 173.872 153.798 163.140 1.00 19.24 152 ALA A N 1
ATOM 1047 C CA . ALA A 1 152 ? 173.849 152.994 161.932 1.00 19.13 152 ALA A CA 1
ATOM 1048 C C . ALA A 1 152 ? 172.579 153.254 161.141 1.00 19.84 152 ALA A C 1
ATOM 1049 O O . ALA A 1 152 ? 171.495 153.345 161.709 1.00 19.91 152 ALA A O 1
ATOM 1051 N N . GLY A 1 153 ? 172.717 153.379 159.828 1.00 19.38 153 GLY A N 1
ATOM 1052 C CA . GLY A 1 153 ? 171.559 153.630 158.995 1.00 18.89 153 GLY A CA 1
ATOM 1053 C C . GLY A 1 153 ? 171.760 153.076 157.604 1.00 20.29 153 GLY A C 1
ATOM 1054 O O . GLY A 1 153 ? 172.895 152.855 157.175 1.00 19.10 153 GLY A O 1
ATOM 1055 N N . ALA A 1 154 ? 170.656 152.846 156.902 1.00 20.29 154 ALA A N 1
ATOM 1056 C CA . ALA A 1 154 ? 170.708 152.316 155.551 1.00 19.64 154 ALA A CA 1
ATOM 1057 C C . ALA A 1 154 ? 169.351 152.425 154.883 1.00 20.98 154 ALA A C 1
ATOM 1058 O O . ALA A 1 154 ? 168.320 152.267 155.530 1.00 22.64 154 ALA A O 1
ATOM 1060 N N . TYR A 1 155 ? 169.364 152.707 153.584 1.00 21.32 155 TYR A N 1
ATOM 1061 C CA . TYR A 1 155 ? 168.150 152.818 152.782 1.00 19.64 155 TYR A CA 1
ATOM 1062 C C . TYR A 1 155 ? 167.063 153.712 153.354 1.00 19.26 155 TYR A C 1
ATOM 1063 O O . TYR A 1 155 ? 165.882 153.366 153.315 1.00 18.83 155 TYR A O 1
ATOM 1072 N N . GLY A 1 156 ? 167.468 154.864 153.878 1.00 19.09 156 GLY A N 1
ATOM 1073 C CA . GLY A 1 156 ? 166.512 155.806 154.430 1.00 20.07 156 GLY A CA 1
ATOM 1074 C C . GLY A 1 156 ? 166.189 155.638 155.900 1.00 20.19 156 GLY A C 1
ATOM 1075 O O . GLY A 1 156 ? 165.548 156.502 156.495 1.00 20.44 156 GLY A O 1
ATOM 1076 N N . GLY A 1 157 ? 166.623 154.529 156.488 1.00 20.29 157 GLY A N 1
ATOM 1077 C CA . GLY A 1 157 ? 166.359 154.292 157.896 1.00 20.16 157 GLY A CA 1
ATOM 1078 C C . GLY A 1 157 ? 167.573 154.562 158.765 1.00 21.36 157 GLY A C 1
ATOM 1079 O O . GLY A 1 157 ? 168.705 154.512 158.291 1.00 21.94 157 GLY A O 1
ATOM 1080 N N . GLU A 1 158 ? 167.334 154.839 160.043 1.00 22.58 158 GLU A N 1
ATOM 1081 C CA . GLU A 1 158 ? 168.400 155.129 160.996 1.00 24.00 158 GLU A CA 1
ATOM 1082 C C . GLU A 1 158 ? 167.999 154.630 162.382 1.00 24.01 158 GLU A C 1
ATOM 1083 O O . GLU A 1 158 ? 166.820 154.617 162.727 1.00 24.45 158 GLU A O 1
ATOM 1089 N N . VAL A 1 159 ? 168.982 154.231 163.180 1.00 23.09 159 VAL A N 1
ATOM 1090 C CA . VAL A 1 159 ? 168.713 153.774 164.536 1.00 20.95 159 VAL A CA 1
ATOM 1091 C C . VAL A 1 159 ? 167.898 154.868 165.226 1.00 21.17 159 VAL A C 1
ATOM 1092 O O . VAL A 1 159 ? 167.023 154.604 166.044 1.00 21.38 159 VAL A O 1
ATOM 1096 N N . LYS A 1 160 ? 168.195 156.107 164.862 1.00 21.90 160 LYS A N 1
ATOM 1097 C CA . LYS A 1 160 ? 167.530 157.271 165.424 1.00 22.40 160 LYS A CA 1
ATOM 1098 C C . LYS A 1 160 ? 166.024 157.353 165.181 1.00 21.95 160 LYS A C 1
ATOM 1099 O O . LYS A 1 160 ? 165.313 157.983 165.961 1.00 23.43 160 LYS A O 1
ATOM 1105 N N . ASP A 1 161 ? 165.534 156.735 164.110 1.00 20.68 161 ASP A N 1
ATOM 1106 C CA . ASP A 1 161 ? 164.105 156.775 163.799 1.00 20.09 161 ASP A CA 1
ATOM 1107 C C . ASP A 1 161 ? 163.233 156.210 164.914 1.00 21.66 161 ASP A C 1
ATOM 1108 O O . ASP A 1 161 ? 162.190 156.770 165.247 1.00 22.02 161 ASP A O 1
ATOM 1113 N N . CYS A 1 162 ? 163.673 155.099 165.493 1.00 22.80 162 CYS A N 1
ATOM 1114 C CA . CYS A 1 162 ? 162.880 154.401 166.495 1.00 25.05 162 CYS A CA 1
ATOM 1115 C C . CYS A 1 162 ? 163.445 154.197 167.894 1.00 24.57 162 CYS A C 1
ATOM 1116 O O . CYS A 1 162 ? 162.782 153.589 168.733 1.00 23.81 162 CYS A O 1
ATOM 1119 N N . ILE A 1 163 ? 164.654 154.678 168.163 1.00 24.28 163 ILE A N 1
ATOM 1120 C CA . ILE A 1 163 ? 165.223 154.486 169.490 1.00 23.74 163 ILE A CA 1
ATOM 1121 C C . ILE A 1 163 ? 164.655 155.451 170.532 1.00 23.52 163 ILE A C 1
ATOM 1122 O O . ILE A 1 163 ? 164.408 156.622 170.243 1.00 23.95 163 ILE A O 1
ATOM 1127 N N . ASP A 1 164 ? 164.443 154.942 171.743 1.00 21.43 164 ASP A N 1
ATOM 1128 C CA . ASP A 1 164 ? 163.909 155.739 172.843 1.00 20.72 164 ASP A CA 1
ATOM 1129 C C . ASP A 1 164 ? 165.041 156.168 173.779 1.00 21.09 164 ASP A C 1
ATOM 1130 O O . ASP A 1 164 ? 165.107 157.323 174.199 1.00 21.52 164 ASP A O 1
ATOM 1135 N N . TYR A 1 165 ? 165.930 155.232 174.101 1.00 21.39 165 TYR A N 1
ATOM 1136 C CA . TYR A 1 165 ? 167.063 155.512 174.978 1.00 21.10 165 TYR A CA 1
ATOM 1137 C C . TYR A 1 165 ? 168.091 154.396 174.924 1.00 21.38 165 TYR A C 1
ATOM 1138 O O . TYR A 1 165 ? 167.835 153.320 174.384 1.00 20.67 165 TYR A O 1
ATOM 1147 N N . ALA A 1 166 ? 169.259 154.666 175.491 1.00 21.37 166 ALA A N 1
ATOM 1148 C CA . ALA A 1 166 ? 170.331 153.690 175.548 1.00 21.45 166 ALA A CA 1
ATOM 1149 C C . ALA A 1 166 ? 170.924 153.768 176.946 1.00 22.55 166 ALA A C 1
ATOM 1150 O O . ALA A 1 166 ? 171.216 154.858 177.435 1.00 23.15 166 ALA A O 1
ATOM 1152 N N . LEU A 1 167 ? 171.075 152.621 177.598 1.00 23.19 167 LEU A N 1
ATOM 1153 C CA . LEU A 1 167 ? 171.653 152.584 178.937 1.00 22.98 167 LEU A CA 1
ATOM 1154 C C . LEU A 1 167 ? 173.160 152.451 178.761 1.00 23.29 167 LEU A C 1
ATOM 1155 O O . LEU A 1 167 ? 173.622 151.564 178.043 1.00 21.36 167 LEU A O 1
ATOM 1160 N N . CYS A 1 168 ? 173.923 153.331 179.405 1.00 23.44 168 CYS A N 1
ATOM 1161 C CA . CYS A 1 168 ? 175.379 153.298 179.283 1.00 23.73 168 CYS A CA 1
ATOM 1162 C C . CYS A 1 168 ? 176.107 153.381 180.616 1.00 24.54 168 CYS A C 1
ATOM 1163 O O . CYS A 1 168 ? 175.502 153.620 181.662 1.00 25.36 168 CYS A O 1
ATOM 1166 N N . VAL A 1 169 ? 177.419 153.178 180.559 1.00 24.34 169 VAL A N 1
ATOM 1167 C CA . VAL A 1 169 ? 178.280 153.274 181.731 1.00 24.69 169 VAL A CA 1
ATOM 1168 C C . VAL A 1 169 ? 179.330 154.316 181.351 1.00 26.72 169 VAL A C 1
ATOM 1169 O O . VAL A 1 169 ? 179.965 154.195 180.302 1.00 25.97 169 VAL A O 1
ATOM 1173 N N . ASN A 1 170 ? 179.502 155.353 182.165 1.00 28.46 170 ASN A N 1
ATOM 1174 C CA . ASN A 1 170 ? 180.508 156.353 181.831 1.00 31.28 170 ASN A CA 1
ATOM 1175 C C . ASN A 1 170 ? 181.885 155.845 182.246 1.00 33.02 170 ASN A C 1
ATOM 1176 O O . ASN A 1 170 ? 181.995 154.867 182.985 1.00 33.02 170 ASN A O 1
ATOM 1181 N N . GLU A 1 171 ? 182.932 156.502 181.759 1.00 36.08 171 GLU A N 1
ATOM 1182 C CA . GLU A 1 171 ? 184.303 156.101 182.057 1.00 38.23 171 GLU A CA 1
ATOM 1183 C C . GLU A 1 171 ? 184.587 155.970 183.547 1.00 37.04 171 GLU A C 1
ATOM 1184 O O . GLU A 1 171 ? 185.543 155.305 183.941 1.00 37.08 171 GLU A O 1
ATOM 1190 N N . GLN A 1 172 ? 183.763 156.605 184.373 1.00 35.88 172 GLN A N 1
ATOM 1191 C CA . GLN A 1 172 ? 183.949 156.543 185.817 1.00 35.98 172 GLN A CA 1
ATOM 1192 C C . GLN A 1 172 ? 183.228 155.327 186.393 1.00 34.62 172 GLN A C 1
ATOM 1193 O O . GLN A 1 172 ? 183.357 155.016 187.577 1.00 33.74 172 GLN A O 1
ATOM 1199 N N . GLY A 1 173 ? 182.458 154.644 185.551 1.00 32.87 173 GLY A N 1
ATOM 1200 C CA . GLY A 1 173 ? 181.765 153.446 185.995 1.00 30.37 173 GLY A CA 1
ATOM 1201 C C . GLY A 1 173 ? 180.320 153.557 186.442 1.00 30.15 173 GLY A C 1
ATOM 1202 O O . GLY A 1 173 ? 179.764 152.594 186.976 1.00 28.23 173 GLY A O 1
ATOM 1203 N N . SER A 1 174 ? 179.700 154.712 186.226 1.00 30.06 174 SER A N 1
ATOM 1204 C CA . SER A 1 174 ? 178.309 154.898 186.630 1.00 29.64 174 SER A CA 1
ATOM 1205 C C . SER A 1 174 ? 177.327 154.602 185.498 1.00 28.54 174 SER A C 1
ATOM 1206 O O . SER A 1 174 ? 177.670 154.704 184.319 1.00 27.86 174 SER A O 1
ATOM 1209 N N . LEU A 1 175 ? 176.106 154.231 185.870 1.00 27.97 175 LEU A N 1
ATOM 1210 C CA . LEU A 1 175 ? 175.056 153.943 184.903 1.00 27.35 175 LEU A CA 1
ATOM 1211 C C . LEU A 1 175 ? 174.376 155.251 184.530 1.00 28.32 175 LEU A C 1
ATOM 1212 O O . LEU A 1 175 ? 174.098 156.079 185.395 1.00 28.95 175 LEU A O 1
ATOM 1217 N N . ILE A 1 176 ? 174.119 155.441 183.243 1.00 28.13 176 ILE A N 1
ATOM 1218 C CA . ILE A 1 176 ? 173.442 156.639 182.779 1.00 28.50 176 ILE A CA 1
ATOM 1219 C C . ILE A 1 176 ? 172.505 156.236 181.655 1.00 28.18 176 ILE A C 1
ATOM 1220 O O . ILE A 1 176 ? 172.901 155.547 180.716 1.00 27.98 176 ILE A O 1
ATOM 1225 N N . LYS A 1 177 ? 171.249 156.644 181.777 1.00 27.36 177 LYS A N 1
ATOM 1226 C CA . LYS A 1 177 ? 170.248 156.353 180.767 1.00 26.09 177 LYS A CA 1
ATOM 1227 C C . LYS A 1 177 ? 170.129 157.596 179.895 1.00 25.17 177 LYS A C 1
ATOM 1228 O O . LYS A 1 177 ? 169.705 158.652 180.361 1.00 24.48 177 LYS A O 1
ATOM 1234 N N . LEU A 1 178 ? 170.528 157.475 178.635 1.00 25.13 178 LEU A N 1
ATOM 1235 C CA . LEU A 1 178 ? 170.465 158.598 177.711 1.00 24.32 178 LEU A CA 1
ATOM 1236 C C . LEU A 1 178 ? 169.304 158.407 176.746 1.00 25.28 178 LEU A C 1
ATOM 1237 O O . LEU A 1 178 ? 169.242 157.413 176.024 1.00 25.57 178 LEU A O 1
ATOM 1242 N N . THR A 1 179 ? 168.378 159.359 176.748 1.00 25.38 179 THR A N 1
ATOM 1243 C CA . THR A 1 179 ? 167.220 159.301 175.868 1.00 26.08 179 THR A CA 1
ATOM 1244 C C . THR A 1 179 ? 167.666 159.643 174.450 1.00 25.42 179 THR A C 1
ATOM 1245 O O . THR A 1 179 ? 168.823 160.000 174.237 1.00 24.98 179 THR A O 1
ATOM 1249 N N . THR A 1 180 ? 166.754 159.538 173.488 1.00 25.78 180 THR A N 1
ATOM 1250 C CA . THR A 1 180 ? 167.071 159.830 172.092 1.00 26.50 180 THR A CA 1
ATOM 1251 C C . THR A 1 180 ? 167.799 161.144 171.885 1.00 26.23 180 THR A C 1
ATOM 1252 O O . THR A 1 180 ? 168.837 161.184 171.228 1.00 27.10 180 THR A O 1
ATOM 1256 N N . LYS A 1 181 ? 167.248 162.224 172.427 1.00 24.70 181 LYS A N 1
ATOM 1257 C CA . LYS A 1 181 ? 167.868 163.526 172.259 1.00 25.42 181 LYS A CA 1
ATOM 1258 C C . LYS A 1 181 ? 169.241 163.601 172.901 1.00 24.41 181 LYS A C 1
ATOM 1259 O O . LYS A 1 181 ? 170.170 164.162 172.321 1.00 24.22 181 LYS A O 1
ATOM 1265 N N . GLU A 1 182 ? 169.373 163.034 174.094 1.00 24.10 182 GLU A N 1
ATOM 1266 C CA . GLU A 1 182 ? 170.644 163.065 174.804 1.00 23.70 182 GLU A CA 1
ATOM 1267 C C . GLU A 1 182 ? 171.739 162.273 174.097 1.00 22.87 182 GLU A C 1
ATOM 1268 O O . GLU A 1 182 ? 172.924 162.552 174.276 1.00 23.48 182 GLU A O 1
ATOM 1274 N N . LEU A 1 183 ? 171.342 161.288 173.296 1.00 20.96 183 LEU A N 1
ATOM 1275 C CA . LEU A 1 183 ? 172.302 160.472 172.560 1.00 20.78 183 LEU A CA 1
ATOM 1276 C C . LEU A 1 183 ? 172.918 161.281 171.430 1.00 21.83 183 LEU A C 1
ATOM 1277 O O . LEU A 1 183 ? 173.933 160.894 170.861 1.00 22.55 183 LEU A O 1
ATOM 1282 N N . GLU A 1 184 ? 172.290 162.406 171.106 1.00 23.10 184 GLU A N 1
ATOM 1283 C CA . GLU A 1 184 ? 172.772 163.284 170.049 1.00 23.29 184 GLU A CA 1
ATOM 1284 C C . GLU A 1 184 ? 173.092 162.512 168.782 1.00 23.20 184 GLU A C 1
ATOM 1285 O O . GLU A 1 184 ? 174.157 162.674 168.186 1.00 21.86 184 GLU A O 1
ATOM 1291 N N . LEU A 1 185 ? 172.153 161.669 168.372 1.00 22.96 185 LEU A N 1
ATOM 1292 C CA . LEU A 1 185 ? 172.331 160.873 167.174 1.00 22.82 185 LEU A CA 1
ATOM 1293 C C . LEU A 1 185 ? 172.408 161.796 165.963 1.00 22.98 185 LEU A C 1
ATOM 1294 O O . LEU A 1 185 ? 171.569 162.675 165.776 1.00 22.85 185 LEU A O 1
ATOM 1299 N N . ASP A 1 186 ? 173.432 161.589 165.147 1.00 23.52 186 ASP A N 1
ATOM 1300 C CA . ASP A 1 186 ? 173.655 162.411 163.968 1.00 22.71 186 ASP A CA 1
ATOM 1301 C C . ASP A 1 186 ? 174.024 161.512 162.799 1.00 22.67 186 ASP A C 1
ATOM 1302 O O . ASP A 1 186 ? 173.944 160.290 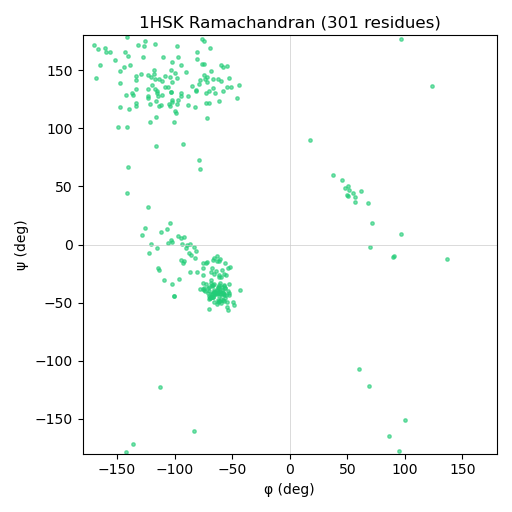162.900 1.00 21.51 186 ASP A O 1
ATOM 1307 N N . TYR A 1 187 ? 174.430 162.118 161.690 1.00 22.70 187 TYR A N 1
ATOM 1308 C CA . TYR A 1 187 ? 174.820 161.347 160.523 1.00 23.26 187 TYR A CA 1
ATOM 1309 C C . TYR A 1 187 ? 176.153 160.680 160.828 1.00 25.07 187 TYR A C 1
ATOM 1310 O O . TYR A 1 187 ? 177.183 161.345 160.914 1.00 24.89 187 TYR A O 1
ATOM 1319 N N . ARG A 1 188 ? 176.127 159.363 161.004 1.00 26.98 188 ARG A N 1
ATOM 1320 C CA . ARG A 1 188 ? 177.336 158.598 161.308 1.00 27.45 188 ARG A CA 1
ATOM 1321 C C . ARG A 1 188 ? 178.054 159.100 162.562 1.00 26.50 188 ARG A C 1
ATOM 1322 O O . ARG A 1 188 ? 179.281 159.095 162.625 1.00 26.43 188 ARG A O 1
ATOM 1330 N N . ASN A 1 189 ? 177.291 159.526 163.564 1.00 25.15 189 ASN A N 1
ATOM 1331 C CA . ASN A 1 189 ? 177.886 160.022 164.797 1.00 23.45 189 ASN A CA 1
ATOM 1332 C C . ASN A 1 189 ? 176.900 159.987 165.949 1.00 22.03 189 ASN A C 1
ATOM 1333 O O . ASN A 1 189 ? 175.696 159.842 165.744 1.00 21.87 189 ASN A O 1
ATOM 1338 N N . SER A 1 190 ? 177.425 160.127 167.162 1.00 20.27 190 SER A N 1
ATOM 1339 C CA . SER A 1 190 ? 176.619 160.122 168.376 1.00 20.28 190 SER A CA 1
ATOM 1340 C C . SER A 1 190 ? 177.488 160.556 169.544 1.00 21.28 190 SER A C 1
ATOM 1341 O O . SER A 1 190 ? 178.704 160.698 169.410 1.00 21.80 190 SER A O 1
ATOM 1344 N N . ILE A 1 191 ? 176.861 160.759 170.693 1.00 22.92 191 ILE A N 1
ATOM 1345 C CA . ILE A 1 191 ? 177.582 161.179 171.881 1.00 24.09 191 ILE A CA 1
ATOM 1346 C C . ILE A 1 191 ? 178.415 160.040 172.458 1.00 25.38 191 ILE A C 1
ATOM 1347 O O . ILE A 1 191 ? 179.301 160.270 173.276 1.00 25.59 191 ILE A O 1
ATOM 1352 N N . ILE A 1 192 ? 178.121 158.812 172.040 1.00 27.27 192 ILE A N 1
ATOM 1353 C CA . ILE A 1 192 ? 178.865 157.652 172.521 1.00 28.76 192 ILE A CA 1
ATOM 1354 C C . ILE A 1 192 ? 180.312 157.813 172.079 1.00 31.56 192 ILE A C 1
ATOM 1355 O O . ILE A 1 192 ? 181.248 157.447 172.791 1.00 31.92 192 ILE A O 1
ATOM 1360 N N . GLN A 1 193 ? 180.481 158.370 170.886 1.00 34.29 193 GLN A N 1
ATOM 1361 C CA . GLN A 1 193 ? 181.799 158.601 170.324 1.00 36.56 193 GLN A CA 1
ATOM 1362 C C . GLN A 1 193 ? 182.487 159.713 171.096 1.00 39.76 193 GLN A C 1
ATOM 1363 O O . GLN A 1 193 ? 183.581 159.535 171.633 1.00 40.78 193 GLN A O 1
ATOM 1369 N N . LYS A 1 194 ? 181.823 160.860 171.160 1.00 42.70 194 LYS A N 1
ATOM 1370 C CA . LYS A 1 194 ? 182.365 162.025 171.830 1.00 45.42 194 LYS A CA 1
ATOM 1371 C C . LYS A 1 194 ? 182.772 161.858 173.298 1.00 44.79 194 LYS A C 1
ATOM 1372 O O . LYS A 1 194 ? 183.772 162.450 173.705 1.00 45.31 194 LYS A O 1
ATOM 1378 N N . GLU A 1 195 ? 182.048 161.090 174.114 1.00 43.73 195 GLU A N 1
ATOM 1379 C CA . GLU A 1 195 ? 182.527 160.954 175.484 1.00 44.07 195 GLU A CA 1
ATOM 1380 C C . GLU A 1 195 ? 182.797 159.552 175.982 1.00 42.89 195 GLU A C 1
ATOM 1381 O O . GLU A 1 195 ? 182.684 159.264 177.163 1.00 43.16 195 GLU A O 1
ATOM 1387 N N . HIS A 1 196 ? 183.224 158.695 175.064 1.00 41.71 196 HIS A N 1
ATOM 1388 C CA . HIS A 1 196 ? 183.593 157.329 175.392 1.00 40.45 196 HIS A CA 1
ATOM 1389 C C . HIS A 1 196 ? 182.731 156.621 176.457 1.00 36.84 196 HIS A C 1
ATOM 1390 O O . HIS A 1 196 ? 183.224 156.211 177.514 1.00 35.76 196 HIS A O 1
ATOM 1397 N N . LEU A 1 197 ? 181.441 156.493 176.178 1.00 32.72 197 LEU A N 1
ATOM 1398 C CA . LEU A 1 197 ? 180.537 155.799 177.084 1.00 27.73 197 LEU A CA 1
ATOM 1399 C C . LEU A 1 197 ? 180.471 154.405 176.493 1.00 25.69 197 LEU A C 1
ATOM 1400 O O . LEU A 1 197 ? 180.823 154.215 175.332 1.00 26.15 197 LEU A O 1
ATOM 1405 N N . VAL A 1 198 ? 180.044 153.426 177.276 1.00 23.70 198 VAL A N 1
ATOM 1406 C CA . VAL A 1 198 ? 179.904 152.080 176.743 1.00 20.83 198 VAL A CA 1
ATOM 1407 C C . VAL A 1 198 ? 178.413 151.771 176.788 1.00 20.21 198 VAL A C 1
ATOM 1408 O O . VAL A 1 198 ? 177.771 151.956 177.820 1.00 19.70 198 VAL A O 1
ATOM 1412 N N . VAL A 1 199 ? 177.858 151.340 175.659 1.00 19.82 199 VAL A N 1
ATOM 1413 C CA . VAL A 1 199 ? 176.437 151.017 175.576 1.00 18.75 199 VAL A CA 1
ATOM 1414 C C . VAL A 1 199 ? 176.147 149.618 176.107 1.00 19.36 199 VAL A C 1
ATOM 1415 O O . VAL A 1 199 ? 176.826 148.654 175.752 1.00 19.28 199 VAL A O 1
ATOM 1419 N N . LEU A 1 200 ? 175.122 149.515 176.950 1.00 19.45 200 LEU A N 1
ATOM 1420 C CA . LEU A 1 200 ? 174.735 148.245 177.551 1.00 18.58 200 LEU A CA 1
ATOM 1421 C C . LEU A 1 200 ? 173.418 147.713 177.011 1.00 19.06 200 LEU A C 1
ATOM 1422 O O . LEU A 1 200 ? 173.205 146.504 176.950 1.00 19.49 200 LEU A O 1
ATOM 1427 N N . GLU A 1 201 ? 172.527 148.617 176.626 1.00 19.00 201 GLU A N 1
ATOM 1428 C CA . GLU A 1 201 ? 171.221 148.209 176.142 1.00 19.34 201 GLU A CA 1
ATOM 1429 C C . GLU A 1 201 ? 170.525 149.357 175.426 1.00 20.01 201 GLU A C 1
ATOM 1430 O O . GLU A 1 201 ? 170.799 150.524 175.701 1.00 20.51 201 GLU A 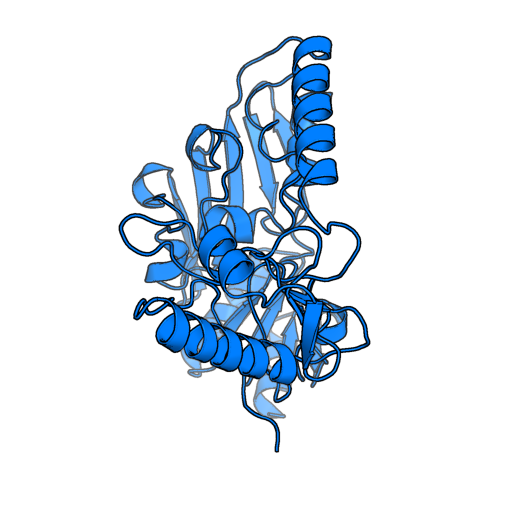O 1
ATOM 1436 N N . ALA A 1 202 ? 169.623 149.020 174.508 1.00 19.24 202 ALA A N 1
ATOM 1437 C CA . ALA A 1 202 ? 168.879 150.032 173.774 1.00 19.51 202 ALA A CA 1
ATOM 1438 C C . ALA A 1 202 ? 167.408 149.656 173.746 1.00 19.05 202 ALA A C 1
ATOM 1439 O O . ALA A 1 202 ? 167.067 148.478 173.680 1.00 19.93 202 ALA A O 1
ATOM 1441 N N . ALA A 1 203 ? 166.541 150.661 173.804 1.00 18.63 203 ALA A N 1
ATOM 1442 C CA . ALA A 1 203 ? 165.102 150.438 173.781 1.00 18.46 203 ALA A CA 1
ATOM 1443 C C . ALA A 1 203 ? 164.496 151.128 172.570 1.00 18.35 203 ALA A C 1
ATOM 1444 O O . ALA A 1 203 ? 164.854 152.263 172.253 1.00 18.96 203 ALA A O 1
ATOM 1446 N N . PHE A 1 204 ? 163.581 150.437 171.897 1.00 18.48 204 PHE A N 1
ATOM 1447 C CA . PHE A 1 204 ? 162.914 150.976 170.716 1.00 19.03 204 PHE A CA 1
ATOM 1448 C C . PHE A 1 204 ? 161.399 150.876 170.835 1.00 19.26 204 PHE A C 1
ATOM 1449 O O . PHE A 1 204 ? 160.871 150.117 171.648 1.00 20.51 204 PHE A O 1
ATOM 1457 N N . THR A 1 205 ? 160.711 151.659 170.014 1.00 19.86 205 THR A N 1
ATOM 1458 C CA . THR A 1 205 ? 159.258 151.639 169.947 1.00 19.26 205 THR A CA 1
ATOM 1459 C C . THR A 1 205 ? 158.982 151.606 168.454 1.00 19.83 205 THR A C 1
ATOM 1460 O O . THR A 1 205 ? 159.430 152.484 167.716 1.00 20.18 205 THR A O 1
ATOM 1464 N N . LEU A 1 206 ? 158.272 150.581 168.000 1.00 20.00 206 LEU A N 1
ATOM 1465 C CA . LEU A 1 206 ? 157.971 150.457 166.581 1.00 20.18 206 LEU A CA 1
ATOM 1466 C C . LEU A 1 206 ? 156.475 150.533 166.351 1.00 19.83 206 LEU A C 1
ATOM 1467 O O . LEU A 1 206 ? 155.697 150.542 167.299 1.00 20.66 206 LEU A O 1
ATOM 1472 N N . ALA A 1 207 ? 156.078 150.586 165.087 1.00 19.44 207 ALA A N 1
ATOM 1473 C CA . ALA A 1 207 ? 154.671 150.672 164.737 1.00 19.07 207 ALA A CA 1
ATOM 1474 C C . ALA A 1 207 ? 154.143 149.355 164.206 1.00 19.35 207 ALA A C 1
ATOM 1475 O O . ALA A 1 207 ? 154.794 148.694 163.396 1.00 21.42 207 ALA A O 1
ATOM 1477 N N . PRO A 1 208 ? 152.955 148.946 164.668 1.00 19.30 208 PRO A N 1
ATOM 1478 C CA . PRO A 1 208 ? 152.416 147.688 164.169 1.00 19.09 208 PRO A CA 1
ATOM 1479 C C . PRO A 1 208 ? 152.416 147.742 162.656 1.00 19.33 208 PRO A C 1
ATOM 1480 O O . PRO A 1 208 ? 152.182 148.796 162.057 1.00 18.22 208 PRO A O 1
ATOM 1484 N N . GLY A 1 209 ? 152.692 146.617 162.026 1.00 20.39 209 GLY A N 1
ATOM 1485 C CA . GLY A 1 209 ? 152.703 146.595 160.579 1.00 20.19 209 GLY A CA 1
ATOM 1486 C C . GLY A 1 209 ? 152.121 145.277 160.083 1.00 21.92 209 GLY A C 1
ATOM 1487 O O . GLY A 1 209 ? 151.702 144.430 160.879 1.00 20.62 209 GLY A O 1
ATOM 1488 N N . LYS A 1 210 ? 152.115 145.132 158.775 1.00 23.93 210 LYS A N 1
ATOM 1489 C CA . LYS A 1 210 ? 151.615 143.952 158.091 1.00 26.68 210 LYS A CA 1
ATOM 1490 C C . LYS A 1 210 ? 152.828 143.099 157.705 1.00 25.86 210 LYS A C 1
ATOM 1491 O O . LYS A 1 210 ? 153.570 143.415 156.777 1.00 26.70 210 LYS A O 1
ATOM 1497 N N . MET A 1 211 ? 153.043 142.001 158.423 1.00 24.05 211 MET A N 1
ATOM 1498 C CA . MET A 1 211 ? 154.199 141.139 158.187 1.00 22.50 211 MET A CA 1
ATOM 1499 C C . MET A 1 211 ? 154.594 140.806 156.744 1.00 24.00 211 MET A C 1
ATOM 1500 O O . MET A 1 211 ? 155.785 140.747 156.432 1.00 26.01 211 MET A O 1
ATOM 1505 N N . THR A 1 212 ? 153.627 140.580 155.859 1.00 23.79 212 THR A N 1
ATOM 1506 C CA . THR A 1 212 ? 153.972 140.237 154.482 1.00 23.03 212 THR A CA 1
ATOM 1507 C C . THR A 1 212 ? 154.641 141.445 153.864 1.00 23.17 212 THR A C 1
ATOM 1508 O O . THR A 1 212 ? 155.556 141.325 153.046 1.00 24.32 212 THR A O 1
ATOM 1512 N N . GLU A 1 213 ? 154.191 142.619 154.281 1.00 22.00 213 GLU A N 1
ATOM 1513 C CA . GLU A 1 213 ? 154.751 143.856 153.771 1.00 22.26 213 GLU A CA 1
ATOM 1514 C C . GLU A 1 213 ? 156.118 144.099 154.384 1.00 22.28 213 GLU A C 1
ATOM 1515 O O . GLU A 1 213 ? 157.033 144.575 153.710 1.00 22.79 213 GLU A O 1
ATOM 1521 N N . ILE A 1 214 ? 156.250 143.777 155.667 1.00 20.88 214 ILE A N 1
ATOM 1522 C CA . ILE A 1 214 ? 157.512 143.949 156.364 1.00 18.91 214 ILE A CA 1
ATOM 1523 C C . ILE A 1 214 ? 158.527 143.009 155.722 1.00 18.62 214 ILE A C 1
ATOM 1524 O O . ILE A 1 214 ? 159.668 143.386 155.463 1.00 16.80 214 ILE A O 1
ATOM 1529 N N . GLN A 1 215 ? 158.090 141.787 155.445 1.00 19.03 215 GLN A N 1
ATOM 1530 C CA . GLN A 1 215 ? 158.944 140.781 154.831 1.00 18.91 215 GLN A CA 1
ATOM 1531 C C . GLN A 1 215 ? 159.358 141.192 153.425 1.00 19.11 215 GLN A C 1
ATOM 1532 O O . GLN A 1 215 ? 160.510 141.021 153.029 1.00 19.50 215 GLN A O 1
ATOM 1538 N N . ALA A 1 216 ? 158.416 141.736 152.668 1.00 19.51 216 ALA A N 1
ATOM 1539 C CA . ALA A 1 216 ? 158.699 142.164 151.309 1.00 18.72 216 ALA A CA 1
ATOM 1540 C C . ALA A 1 216 ? 159.754 143.263 151.285 1.00 19.13 216 ALA A C 1
ATOM 1541 O O . ALA A 1 216 ? 160.593 143.304 150.389 1.00 20.90 216 ALA A O 1
ATOM 1543 N N . LYS A 1 217 ? 159.722 144.159 152.261 1.00 19.20 217 LYS A N 1
ATOM 1544 C CA . LYS A 1 217 ? 160.704 145.236 152.283 1.00 19.25 217 LYS A CA 1
ATOM 1545 C C . LYS A 1 217 ? 162.084 144.673 152.598 1.00 19.89 217 LYS A C 1
ATOM 1546 O O . LYS A 1 217 ? 163.069 145.021 151.945 1.00 19.48 217 LYS A O 1
ATOM 1552 N N . MET A 1 218 ? 162.147 143.801 153.600 1.00 17.73 218 MET A N 1
ATOM 1553 C CA . MET A 1 218 ? 163.397 143.171 153.994 1.00 17.14 218 MET A CA 1
ATOM 1554 C C . MET A 1 218 ? 163.952 142.385 152.802 1.00 18.69 218 MET A C 1
ATOM 1555 O O . MET A 1 218 ? 165.135 142.488 152.474 1.00 19.98 218 MET A O 1
ATOM 1560 N N . ASP A 1 219 ? 163.091 141.609 152.148 1.00 19.15 219 ASP A N 1
ATOM 1561 C CA . ASP A 1 219 ? 163.495 140.811 150.993 1.00 19.86 219 ASP A CA 1
ATOM 1562 C C . ASP A 1 219 ? 164.105 141.666 149.885 1.00 21.24 219 ASP A C 1
ATOM 1563 O O . ASP A 1 219 ? 165.115 141.297 149.285 1.00 21.14 219 ASP A O 1
ATOM 1568 N N . ASP A 1 220 ? 163.482 142.806 149.610 1.00 21.69 220 ASP A N 1
ATOM 1569 C CA . ASP A 1 220 ? 163.968 143.699 148.569 1.00 22.00 220 ASP A CA 1
ATOM 1570 C C . ASP A 1 220 ? 165.310 144.321 148.950 1.00 22.36 220 ASP A C 1
ATOM 1571 O O . ASP A 1 220 ? 166.217 144.411 148.120 1.00 22.52 220 ASP A O 1
ATOM 1576 N N . LEU A 1 221 ? 165.434 144.746 150.206 1.00 21.65 221 LEU A N 1
ATOM 1577 C CA . LEU A 1 221 ? 166.666 145.358 150.692 1.00 21.02 221 LEU A CA 1
ATOM 1578 C C . LEU A 1 221 ? 167.799 1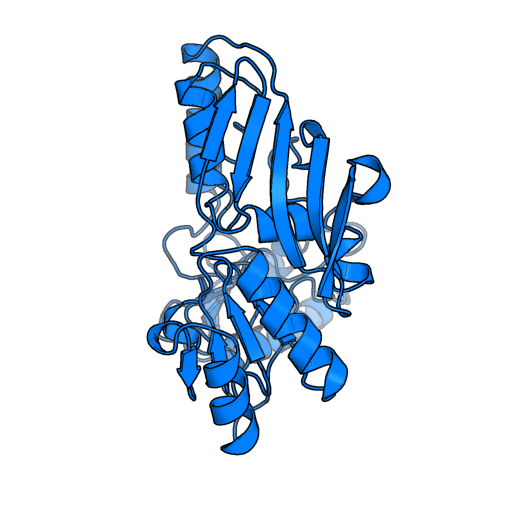44.340 150.763 1.00 21.87 221 LEU A C 1
ATOM 1579 O O . LEU A 1 221 ? 168.967 144.690 150.603 1.00 22.87 221 LEU A O 1
ATOM 1584 N N . THR A 1 222 ? 167.455 143.082 151.012 1.00 21.49 222 THR A N 1
ATOM 1585 C CA . THR A 1 222 ? 168.461 142.026 151.081 1.00 21.89 222 THR A CA 1
ATOM 1586 C C . THR A 1 222 ? 169.000 141.773 149.677 1.00 22.72 222 THR A C 1
ATOM 1587 O O . THR A 1 222 ? 170.204 141.681 149.454 1.00 21.76 222 THR A O 1
ATOM 1591 N N . GLU A 1 223 ? 168.076 141.666 148.735 1.00 25.22 223 GLU A N 1
ATOM 1592 C CA . GLU A 1 223 ? 168.392 141.439 147.337 1.00 27.18 223 GLU A CA 1
ATOM 1593 C C . GLU A 1 223 ? 169.260 142.580 146.819 1.00 26.88 223 GLU A C 1
ATOM 1594 O O . GLU A 1 223 ? 170.311 142.357 146.219 1.00 28.25 223 GLU A O 1
ATOM 1600 N N . ARG A 1 224 ? 168.808 143.805 147.059 1.00 24.94 224 ARG A N 1
ATOM 1601 C CA . ARG A 1 224 ? 169.526 144.996 146.629 1.00 24.22 224 ARG A CA 1
ATOM 1602 C C . ARG A 1 224 ? 170.968 145.000 147.131 1.00 24.55 224 ARG A C 1
ATOM 1603 O O . ARG A 1 224 ? 171.905 145.143 146.346 1.00 25.32 224 ARG A O 1
ATOM 1611 N N . ARG A 1 225 ? 171.146 144.835 148.438 1.00 24.47 225 ARG A N 1
ATOM 1612 C CA . ARG A 1 225 ? 172.480 144.842 149.031 1.00 24.94 225 ARG A CA 1
ATOM 1613 C C . ARG A 1 225 ? 173.367 143.723 148.508 1.00 25.01 225 ARG A C 1
ATOM 1614 O O . ARG A 1 225 ? 174.538 143.939 148.207 1.00 25.16 225 ARG A O 1
ATOM 1622 N N . GLU A 1 226 ? 172.811 142.524 148.408 1.00 24.81 226 GLU A N 1
ATOM 1623 C CA . GLU A 1 226 ? 173.577 141.388 147.929 1.00 25.28 226 GLU A CA 1
ATOM 1624 C C . GLU A 1 226 ? 174.118 141.644 146.533 1.00 26.67 226 GLU A C 1
ATOM 1625 O O . GLU A 1 226 ? 175.231 141.240 146.210 1.00 27.88 226 GLU A O 1
ATOM 1631 N N . SER A 1 227 ? 173.335 142.330 145.708 1.00 26.33 227 SER A N 1
ATOM 1632 C CA . SER A 1 227 ? 173.753 142.616 144.340 1.00 26.55 227 SER A CA 1
ATOM 1633 C C . SER A 1 227 ? 174.808 143.706 144.232 1.00 26.62 227 SER A C 1
ATOM 1634 O O . SER A 1 227 ? 175.455 143.836 143.200 1.00 27.87 227 SER A O 1
ATOM 1637 N N . LYS A 1 228 ? 174.993 144.477 145.299 1.00 27.70 228 LYS A N 1
ATOM 1638 C CA . LYS A 1 228 ? 175.960 145.572 145.282 1.00 28.39 228 LYS A CA 1
ATOM 1639 C C . LYS A 1 228 ? 177.176 145.428 146.189 1.00 28.77 228 LYS A C 1
ATOM 1640 O O . LYS A 1 228 ? 178.196 146.075 145.953 1.00 28.59 228 LYS A O 1
ATOM 1646 N N . GLN A 1 229 ? 177.082 144.602 147.225 1.00 28.95 229 GLN A N 1
ATOM 1647 C CA . GLN A 1 229 ? 178.199 144.477 148.148 1.00 28.96 229 GLN A CA 1
ATOM 1648 C C . GLN A 1 229 ? 178.844 143.108 148.261 1.00 29.17 229 GLN A C 1
ATOM 1649 O O . GLN A 1 229 ? 178.187 142.077 148.124 1.00 29.48 229 GLN A O 1
ATOM 1655 N N . PRO A 1 230 ? 180.164 143.089 148.505 1.00 30.33 230 PRO A N 1
ATOM 1656 C CA . PRO A 1 230 ? 180.940 141.855 148.647 1.00 31.54 230 PRO A CA 1
ATOM 1657 C C . PRO A 1 230 ? 180.693 141.275 150.037 1.00 32.87 230 PRO A C 1
ATOM 1658 O O . PRO A 1 230 ? 181.594 141.204 150.873 1.00 33.41 230 PRO A O 1
ATOM 1662 N N . LEU A 1 231 ? 179.452 140.869 150.272 1.00 33.14 231 LEU A N 1
ATOM 1663 C CA . LEU A 1 231 ? 179.040 140.319 151.555 1.00 33.92 231 LEU A CA 1
ATOM 1664 C C . LEU A 1 231 ? 179.694 138.992 151.895 1.00 35.29 231 LEU A C 1
ATOM 1665 O O . LEU A 1 231 ? 179.605 138.536 153.031 1.00 37.38 231 LEU A O 1
ATOM 1670 N N . GLU A 1 232 ? 180.353 138.371 150.925 1.00 36.02 232 GLU A N 1
ATOM 1671 C CA . GLU A 1 232 ? 180.970 137.072 151.165 1.00 37.27 232 GLU A CA 1
ATOM 1672 C C . GLU A 1 232 ? 182.410 137.077 151.675 1.00 37.52 232 GLU A C 1
ATOM 1673 O O . GLU A 1 232 ? 182.984 136.016 151.905 1.00 39.17 232 GLU A O 1
ATOM 1679 N N . TYR A 1 233 ? 182.995 138.254 151.856 1.00 36.84 233 TYR A N 1
ATOM 1680 C CA . TYR A 1 233 ? 184.370 138.340 152.340 1.00 36.11 233 TYR A CA 1
ATOM 1681 C C . TYR A 1 233 ? 184.462 139.168 153.602 1.00 35.23 233 TYR A C 1
ATOM 1682 O O . TYR A 1 233 ? 183.711 140.128 153.776 1.00 34.28 233 TYR A O 1
ATOM 1691 N N . PRO A 1 234 ? 185.383 138.809 154.509 1.00 34.52 234 PRO A N 1
ATOM 1692 C CA . PRO A 1 234 ? 185.453 139.648 155.698 1.00 34.09 234 PRO A CA 1
ATOM 1693 C C . PRO A 1 234 ? 185.775 141.003 155.114 1.00 35.12 234 PRO A C 1
ATOM 1694 O O . PRO A 1 234 ? 186.542 141.107 154.158 1.00 35.21 234 PRO A O 1
ATOM 1698 N N . SER A 1 235 ? 185.174 142.054 155.649 1.00 36.57 235 SER A N 1
ATOM 1699 C CA . SER A 1 235 ? 185.449 143.370 155.097 1.00 38.16 235 SER A CA 1
ATOM 1700 C C . SER A 1 235 ? 185.212 144.507 156.055 1.00 39.77 235 SER A C 1
ATOM 1701 O O . SER A 1 235 ? 184.629 144.341 157.120 1.00 38.66 235 SER A O 1
ATOM 1704 N N . CYS A 1 236 ? 185.721 145.661 155.680 1.00 41.95 236 CYS A N 1
ATOM 1705 C CA . CYS A 1 236 ? 185.552 146.852 156.444 1.00 43.66 236 CYS A CA 1
ATOM 1706 C C . CYS A 1 236 ? 184.728 147.650 155.428 1.00 44.53 236 CYS A C 1
ATOM 1707 O O . CYS A 1 236 ? 185.088 147.738 154.222 1.00 45.52 236 CYS A O 1
ATOM 1710 N N . GLY A 1 237 ? 183.633 148.236 155.897 1.00 47.94 237 GLY A N 1
ATOM 1711 C CA . GLY A 1 237 ? 182.775 148.991 155.001 1.00 45.98 237 GLY A CA 1
ATOM 1712 C C . GLY A 1 237 ? 183.096 150.471 154.855 1.00 48.02 237 GLY A C 1
ATOM 1713 O O . GLY A 1 237 ? 183.526 151.109 155.812 1.00 50.53 237 GLY A O 1
ATOM 1714 N N . SER A 1 238 ? 182.836 151.044 153.683 1.00 46.89 238 SER A N 1
ATOM 1715 C CA . SER A 1 238 ? 183.127 152.460 153.424 1.00 46.91 238 SER A CA 1
ATOM 1716 C C . SER A 1 238 ? 184.115 153.189 154.365 1.00 45.67 238 SER A C 1
ATOM 1717 O O . SER A 1 238 ? 183.800 153.844 155.377 1.00 45.61 238 SER A O 1
ATOM 1720 N N . VAL A 1 239 ? 185.343 153.067 153.912 1.00 39.36 239 VAL A N 1
ATOM 1721 C CA . VAL A 1 239 ? 186.553 153.597 154.492 1.00 35.97 239 VAL A CA 1
ATOM 1722 C C . VAL A 1 239 ? 186.736 155.107 154.492 1.00 35.07 239 VAL A C 1
ATOM 1723 O O . VAL A 1 239 ? 187.320 155.673 155.422 1.00 35.65 239 VAL A O 1
ATOM 1727 N N . PHE A 1 240 ? 186.259 155.760 153.439 1.00 33.80 240 PHE A N 1
ATOM 1728 C CA . PHE A 1 240 ? 186.440 157.196 153.294 1.00 31.77 240 PHE A CA 1
ATOM 1729 C C . PHE A 1 240 ? 185.221 158.080 153.431 1.00 31.57 240 PHE A C 1
ATOM 1730 O O . PHE A 1 240 ? 184.082 157.635 153.306 1.00 31.32 240 PHE A O 1
ATOM 1738 N N . GLN A 1 241 ? 185.499 159.357 153.671 1.00 32.52 241 GLN A N 1
ATOM 1739 C CA . GLN A 1 241 ? 184.473 160.376 153.781 1.00 32.72 241 GLN A CA 1
ATOM 1740 C C . GLN A 1 241 ? 184.150 160.701 152.334 1.00 31.45 241 GLN A C 1
ATOM 1741 O O . GLN A 1 241 ? 184.956 160.430 151.441 1.00 30.29 241 GLN A O 1
ATOM 1747 N N . ARG A 1 242 ? 182.986 161.282 152.083 1.00 28.98 242 ARG A N 1
ATOM 1748 C CA . ARG A 1 242 ? 182.664 161.636 150.713 1.00 27.46 242 ARG A CA 1
ATOM 1749 C C . ARG A 1 242 ? 183.189 163.039 150.422 1.00 27.68 242 ARG A C 1
ATOM 1750 O O . ARG A 1 242 ? 182.823 164.004 151.096 1.00 29.92 242 ARG A O 1
ATOM 1758 N N . PRO A 1 243 ? 184.083 163.163 149.430 1.00 26.86 243 PRO A N 1
ATOM 1759 C CA . PRO A 1 243 ? 184.648 164.464 149.063 1.00 26.27 243 PRO A CA 1
ATOM 1760 C C . PRO A 1 243 ? 183.641 165.288 148.268 1.00 25.50 243 PRO A C 1
ATOM 1761 O O . PRO A 1 243 ? 182.743 164.743 147.632 1.00 27.41 243 PRO A O 1
ATOM 1765 N N . PRO A 1 244 ? 183.779 166.619 148.297 1.00 23.72 244 PRO A N 1
ATOM 1766 C CA . PRO A 1 244 ? 182.862 167.495 147.568 1.00 22.44 244 PRO A CA 1
ATOM 1767 C C . PRO A 1 244 ? 182.661 167.144 146.100 1.00 23.83 244 PRO A C 1
ATOM 1768 O O . PRO A 1 244 ? 183.617 166.849 145.384 1.00 25.16 244 PRO A O 1
ATOM 1772 N N . GLY A 1 245 ? 181.401 167.174 145.670 1.00 24.19 245 GLY A N 1
ATOM 1773 C CA . GLY A 1 245 ? 181.054 166.908 144.285 1.00 24.75 245 GLY A CA 1
ATOM 1774 C C . GLY A 1 245 ? 181.199 165.503 143.734 1.00 26.22 245 GLY A C 1
ATOM 1775 O O . GLY A 1 245 ? 180.863 165.262 142.571 1.00 26.48 245 GLY A O 1
ATOM 1776 N N . HIS A 1 246 ? 181.688 164.570 144.542 1.00 26.47 246 HIS A N 1
ATOM 1777 C CA . HIS A 1 246 ? 181.861 163.202 144.064 1.00 27.44 246 HIS A CA 1
ATOM 1778 C C . HIS A 1 246 ? 181.513 162.142 145.089 1.00 28.28 246 HIS A C 1
ATOM 1779 O O . HIS A 1 246 ? 181.157 162.443 146.227 1.00 30.64 246 HIS A O 1
ATOM 1786 N N . PHE A 1 247 ? 181.630 160.892 144.655 1.00 28.03 247 PHE A N 1
ATOM 1787 C CA . PHE A 1 247 ? 181.389 159.733 145.501 1.00 28.32 247 PHE A CA 1
ATOM 1788 C C . PHE A 1 247 ? 182.738 159.027 145.597 1.00 29.00 247 PHE A C 1
ATOM 1789 O O . PHE A 1 247 ? 183.390 158.791 144.577 1.00 29.60 247 PHE A O 1
ATOM 1797 N N . ALA A 1 248 ? 183.161 158.701 146.815 1.00 27.78 248 ALA A N 1
ATOM 1798 C CA . ALA A 1 248 ? 184.450 158.050 147.016 1.00 26.64 248 ALA A CA 1
ATOM 1799 C C . ALA A 1 248 ? 184.600 156.787 146.186 1.00 26.55 248 ALA A C 1
ATOM 1800 O O . ALA A 1 248 ? 185.602 156.606 145.497 1.00 27.74 248 ALA A O 1
ATOM 1802 N N . GLY A 1 249 ? 183.601 155.917 146.251 1.00 26.01 249 GLY A N 1
ATOM 1803 C CA . GLY A 1 249 ? 183.657 154.676 145.502 1.00 26.61 249 GLY A CA 1
ATOM 1804 C C . GLY A 1 249 ? 183.760 154.871 144.003 1.00 28.03 249 GLY A C 1
ATOM 1805 O O . GLY A 1 249 ? 184.384 154.069 143.310 1.00 27.65 249 GLY A O 1
ATOM 1806 N N . LYS A 1 250 ? 183.142 155.931 143.491 1.00 29.61 250 LYS A N 1
ATOM 1807 C CA . LYS A 1 250 ? 183.182 156.202 142.059 1.00 29.71 250 LYS A CA 1
ATOM 1808 C C . LYS A 1 250 ? 184.562 156.712 141.687 1.00 29.06 250 LYS A C 1
ATOM 1809 O O . LYS A 1 250 ? 185.113 156.343 140.650 1.00 28.52 250 LYS A O 1
ATOM 1815 N N . LEU A 1 251 ? 185.121 157.561 142.544 1.00 28.18 251 LEU A N 1
ATOM 1816 C CA . LEU A 1 251 ? 186.451 158.112 142.316 1.00 27.31 251 LEU A CA 1
ATOM 1817 C C . LEU A 1 251 ? 187.460 156.972 142.312 1.00 29.04 251 LEU A C 1
ATOM 1818 O O . LEU A 1 251 ? 188.284 156.861 141.407 1.00 30.74 251 LEU A O 1
ATOM 1823 N N . ILE A 1 252 ? 187.386 156.123 143.332 1.00 30.25 252 ILE A N 1
ATOM 1824 C CA . ILE A 1 252 ? 188.295 154.987 143.461 1.00 30.71 252 ILE A CA 1
ATOM 1825 C C . ILE A 1 252 ? 188.206 154.097 142.233 1.00 32.12 252 ILE A C 1
ATOM 1826 O O . ILE A 1 252 ? 189.220 153.637 141.712 1.00 32.29 252 ILE A O 1
ATOM 1831 N N . GLN A 1 253 ? 186.986 153.862 141.770 1.00 32.82 253 GLN A N 1
ATOM 1832 C CA . GLN A 1 253 ? 186.772 153.021 140.604 1.00 34.29 253 GLN A CA 1
ATOM 1833 C C . GLN A 1 253 ? 187.333 153.659 139.340 1.00 35.14 253 GLN A C 1
ATOM 1834 O O . GLN A 1 253 ? 187.999 152.996 138.549 1.00 35.91 253 GLN A O 1
ATOM 1840 N N . ASP A 1 254 ? 187.061 154.945 139.152 1.00 36.27 254 ASP A N 1
ATOM 1841 C CA . ASP A 1 254 ? 187.544 155.657 137.975 1.00 36.75 254 ASP A CA 1
ATOM 1842 C C . ASP A 1 254 ? 189.060 155.795 137.982 1.00 36.92 254 ASP A C 1
ATOM 1843 O O . ASP A 1 254 ? 189.664 156.155 136.972 1.00 37.20 254 ASP A O 1
ATOM 1848 N N . SER A 1 255 ? 189.672 155.516 139.127 1.00 37.15 255 SER A N 1
ATOM 1849 C CA . SER A 1 255 ? 191.123 155.579 139.248 1.00 36.40 255 SER A CA 1
ATOM 1850 C C . SER A 1 255 ? 191.694 154.194 138.936 1.00 37.31 255 SER A C 1
ATOM 1851 O O . SER A 1 255 ? 192.890 153.957 139.085 1.00 37.96 255 SER A O 1
ATOM 1854 N N . ASN A 1 256 ? 190.821 153.287 138.502 1.00 37.92 256 ASN A N 1
ATOM 1855 C CA . ASN A 1 256 ? 191.204 151.919 138.163 1.00 39.85 256 ASN A CA 1
ATOM 1856 C C . ASN A 1 256 ? 191.883 151.190 139.323 1.00 37.86 256 ASN A C 1
ATOM 1857 O O . ASN A 1 256 ? 192.850 150.454 139.129 1.00 37.61 256 ASN A O 1
ATOM 1862 N N . LEU A 1 257 ? 191.365 151.382 140.530 1.00 34.85 257 LEU A N 1
ATOM 1863 C CA . LEU A 1 257 ? 191.942 150.744 141.703 1.00 31.81 257 LEU A CA 1
ATOM 1864 C C . LEU A 1 257 ? 191.272 149.422 142.064 1.00 31.52 257 LEU A C 1
ATOM 1865 O O . LEU A 1 257 ? 191.800 148.650 142.863 1.00 31.86 257 LEU A O 1
ATOM 1870 N N . GLN A 1 258 ? 190.112 149.155 141.479 1.00 30.52 258 GLN A N 1
ATOM 1871 C CA . GLN A 1 258 ? 189.410 147.918 141.777 1.00 30.35 258 GLN A CA 1
ATOM 1872 C C . GLN A 1 258 ? 190.300 146.727 141.460 1.00 31.00 258 GLN A C 1
ATOM 1873 O O . GLN A 1 258 ? 190.904 146.660 140.395 1.00 31.81 258 GLN A O 1
ATOM 1879 N N . GLY A 1 259 ? 190.387 145.792 142.399 1.00 31.60 259 GLY A N 1
ATOM 1880 C CA . GLY A 1 259 ? 191.209 144.616 142.194 1.00 30.72 259 GLY A CA 1
ATOM 1881 C C . GLY A 1 259 ? 192.636 144.788 142.681 1.00 30.99 259 GLY A C 1
ATOM 1882 O O . GLY A 1 259 ? 193.387 143.815 142.737 1.00 32.02 259 GLY A O 1
ATOM 1883 N N . HIS A 1 260 ? 193.018 146.014 143.029 1.00 29.64 260 HIS A N 1
ATOM 1884 C CA . HIS A 1 260 ? 194.371 146.268 143.510 1.00 29.15 260 HIS A CA 1
ATOM 1885 C C . HIS A 1 260 ? 194.554 145.649 144.887 1.00 30.19 260 HIS A C 1
ATOM 1886 O O . HIS A 1 260 ? 193.828 145.979 145.822 1.00 30.94 260 HIS A O 1
ATOM 1893 N N . ARG A 1 261 ? 195.535 144.761 145.011 1.00 29.14 261 ARG A N 1
ATOM 1894 C CA . ARG A 1 261 ? 195.774 144.083 146.274 1.00 27.15 261 ARG A CA 1
ATOM 1895 C C . ARG A 1 261 ? 197.127 144.361 146.894 1.00 26.86 261 ARG A C 1
ATOM 1896 O O . ARG A 1 261 ? 198.108 144.622 146.206 1.00 27.39 261 ARG A O 1
ATOM 1904 N N . ILE A 1 262 ? 197.152 144.309 148.217 1.00 27.57 262 ILE A N 1
ATOM 1905 C CA . ILE A 1 262 ? 198.361 144.499 148.998 1.00 27.60 262 ILE A CA 1
ATOM 1906 C C . ILE A 1 262 ? 198.224 143.449 150.088 1.00 27.97 262 ILE A C 1
ATOM 1907 O O . ILE A 1 262 ? 197.285 143.490 150.886 1.00 27.08 262 ILE A O 1
ATOM 1912 N N . GLY A 1 263 ? 199.144 142.494 150.108 1.00 27.14 263 GLY A N 1
ATOM 1913 C CA . GLY A 1 263 ? 199.058 141.439 151.095 1.00 25.70 263 GLY A CA 1
ATOM 1914 C C . GLY A 1 263 ? 197.848 140.595 150.753 1.00 25.62 263 GLY A C 1
ATOM 1915 O O . GLY A 1 263 ? 197.748 140.067 149.646 1.00 25.28 263 GLY A O 1
ATOM 1916 N N . GLY A 1 264 ? 196.917 140.481 151.694 1.00 26.53 264 GLY A N 1
ATOM 1917 C CA . GLY A 1 264 ? 195.722 139.694 151.452 1.00 26.19 264 GLY A CA 1
ATOM 1918 C C . GLY A 1 264 ? 194.472 140.548 151.365 1.00 26.56 264 GLY A C 1
ATOM 1919 O O . GLY A 1 264 ? 193.358 140.023 151.359 1.00 27.69 264 GLY A O 1
ATOM 1920 N N . VAL A 1 265 ? 194.655 141.864 151.291 1.00 26.72 265 VAL A N 1
ATOM 1921 C CA . VAL A 1 265 ? 193.534 142.800 151.208 1.00 26.85 265 VAL A CA 1
ATOM 1922 C C . VAL A 1 265 ? 193.535 143.583 149.897 1.00 26.88 265 VAL A C 1
ATOM 1923 O O . VAL A 1 265 ? 194.565 144.104 149.479 1.00 27.21 265 VAL A O 1
ATOM 1927 N N . GLU A 1 266 ? 192.373 143.683 149.260 1.00 27.71 266 GLU A N 1
ATOM 1928 C CA . GLU A 1 266 ? 192.265 144.406 147.998 1.00 28.50 266 GLU A CA 1
ATOM 1929 C C . GLU A 1 266 ? 190.993 145.235 147.872 1.00 27.97 266 GLU A C 1
ATOM 1930 O O . GLU A 1 266 ? 190.024 145.028 148.601 1.00 27.45 266 GLU A O 1
ATOM 1936 N N . VAL A 1 267 ? 191.009 146.181 146.940 1.00 27.58 267 VAL A N 1
ATOM 1937 C CA . VAL A 1 267 ? 189.844 147.015 146.687 1.00 27.38 267 VAL A CA 1
ATOM 1938 C C . VAL A 1 267 ? 188.865 146.082 145.980 1.00 28.88 267 VAL A C 1
ATOM 1939 O O . VAL A 1 267 ? 189.188 145.510 144.944 1.00 30.24 267 VAL A O 1
ATOM 1943 N N . SER A 1 268 ? 187.678 145.916 146.546 1.00 29.48 268 SER A N 1
ATOM 1944 C CA . SER A 1 268 ? 186.681 145.021 145.971 1.00 29.93 268 SER A CA 1
ATOM 1945 C C . SER A 1 268 ? 186.331 145.301 144.509 1.00 31.59 268 SER A C 1
ATOM 1946 O O . SER A 1 268 ? 186.135 146.449 144.110 1.00 31.68 268 SER A O 1
ATOM 1949 N N . THR A 1 269 ? 186.247 144.236 143.717 1.00 32.10 269 THR A N 1
ATOM 1950 C CA . THR A 1 269 ? 185.903 144.350 142.306 1.00 31.86 269 THR A CA 1
ATOM 1951 C C . THR A 1 269 ? 184.388 144.423 142.144 1.00 32.28 269 THR A C 1
ATOM 1952 O O . THR A 1 269 ? 183.879 144.556 141.034 1.00 34.78 269 THR A O 1
ATOM 1956 N N . LYS A 1 270 ? 183.671 144.327 143.258 1.00 31.21 270 LYS A N 1
ATOM 1957 C CA . LYS A 1 270 ? 182.216 144.383 143.232 1.00 31.00 270 LYS A CA 1
ATOM 1958 C C . LYS A 1 270 ? 181.737 145.760 143.675 1.00 31.18 270 LYS A C 1
ATOM 1959 O O . LYS A 1 270 ? 180.723 146.262 143.189 1.00 32.59 270 LYS A O 1
ATOM 1965 N N . HIS A 1 271 ? 182.475 146.356 144.608 1.00 30.90 271 HIS A N 1
ATOM 1966 C CA . HIS A 1 271 ? 182.168 147.679 145.141 1.00 29.05 271 HIS A CA 1
ATOM 1967 C C . HIS A 1 271 ? 183.477 148.362 145.540 1.00 28.49 271 HIS A C 1
ATOM 1968 O O . HIS A 1 271 ? 184.044 148.079 146.597 1.00 29.87 271 HIS A O 1
ATOM 1975 N N . ALA A 1 272 ? 183.947 149.263 144.685 1.00 26.31 272 ALA A N 1
ATOM 1976 C CA . ALA A 1 272 ? 185.197 149.979 144.912 1.00 26.03 272 ALA A CA 1
ATOM 1977 C C . ALA A 1 272 ? 185.307 150.651 146.274 1.00 26.68 272 ALA A C 1
ATOM 1978 O O . ALA A 1 272 ? 186.408 150.976 146.721 1.00 26.85 272 ALA A O 1
ATOM 1980 N N . GLY A 1 273 ? 184.172 150.859 146.933 1.00 26.94 273 GLY A N 1
ATOM 1981 C CA . GLY A 1 273 ? 184.192 151.501 148.233 1.00 26.43 273 GLY A CA 1
ATOM 1982 C C . GLY A 1 273 ? 184.524 150.539 149.354 1.00 28.67 273 GLY A C 1
ATOM 1983 O O . GLY A 1 273 ? 184.695 150.952 150.502 1.00 29.66 273 GLY A O 1
ATOM 1984 N N . PHE A 1 274 ? 184.624 149.255 149.020 1.00 29.20 274 PHE A N 1
ATOM 1985 C CA . PHE A 1 274 ? 184.923 148.218 150.001 1.00 29.51 274 PHE A CA 1
ATOM 1986 C C . PHE A 1 274 ? 186.329 147.659 149.859 1.00 30.03 274 PHE A C 1
ATOM 1987 O O . PHE A 1 274 ? 186.844 147.529 148.751 1.00 31.27 274 PHE A O 1
ATOM 1995 N N . MET A 1 275 ? 186.938 147.320 150.991 1.00 29.31 275 MET A N 1
ATOM 1996 C CA . MET A 1 275 ? 188.275 146.734 151.013 1.00 27.85 275 MET A CA 1
ATOM 1997 C C . MET A 1 275 ? 188.079 145.333 151.596 1.00 28.81 275 MET A C 1
ATOM 1998 O O . MET A 1 275 ? 187.785 145.183 152.787 1.00 29.35 275 MET A O 1
ATOM 2003 N N . VAL A 1 276 ? 188.233 144.313 150.759 1.00 27.58 276 VAL A N 1
ATOM 2004 C CA . VAL A 1 276 ? 188.022 142.941 151.198 1.00 27.71 276 VAL A CA 1
ATOM 2005 C C . VAL A 1 276 ? 189.278 142.164 151.565 1.00 28.57 276 VAL A C 1
ATOM 2006 O O . VAL A 1 276 ? 190.335 142.315 150.950 1.00 28.50 276 VAL A O 1
ATOM 2010 N N . ASN A 1 277 ? 189.141 141.330 152.587 1.00 28.63 277 ASN A N 1
ATOM 2011 C CA . ASN A 1 277 ? 190.228 140.485 153.050 1.00 28.35 277 ASN A CA 1
ATOM 2012 C C . ASN A 1 277 ? 190.055 139.173 152.294 1.00 29.80 277 ASN A C 1
ATOM 2013 O O . ASN A 1 277 ? 189.404 138.247 152.777 1.00 30.60 277 ASN A O 1
ATOM 2018 N N . VAL A 1 278 ? 190.630 139.108 151.096 1.00 30.20 278 VAL A N 1
ATOM 2019 C CA . VAL A 1 278 ? 190.508 137.932 150.242 1.00 30.09 278 VAL A CA 1
ATOM 2020 C C . VAL A 1 278 ? 191.540 136.840 150.475 1.00 31.64 278 VAL A C 1
ATOM 2021 O O . VAL A 1 278 ? 191.295 135.682 150.150 1.00 32.28 278 VAL A O 1
ATOM 2025 N N . ASP A 1 279 ? 192.689 137.189 151.038 1.00 32.72 279 ASP A N 1
ATOM 2026 C CA . ASP A 1 279 ? 193.712 136.176 151.241 1.00 33.53 279 ASP A CA 1
ATOM 2027 C C . ASP A 1 279 ? 194.496 136.241 152.546 1.00 33.84 279 ASP A C 1
ATOM 2028 O O . ASP A 1 279 ? 195.697 136.513 152.541 1.00 33.60 279 ASP A O 1
ATOM 2033 N N . ASN A 1 280 ? 193.821 135.989 153.663 1.00 34.60 280 ASN A N 1
ATOM 2034 C CA . ASN A 1 280 ? 194.493 135.988 154.956 1.00 34.64 280 ASN A CA 1
ATOM 2035 C C . ASN A 1 280 ? 195.287 137.280 155.147 1.00 33.29 280 ASN A C 1
ATOM 2036 O O . ASN A 1 280 ? 196.444 137.251 155.557 1.00 34.36 280 ASN A O 1
ATOM 2041 N N . GLY A 1 281 ? 194.654 138.410 154.851 1.00 33.29 281 GLY A N 1
ATOM 2042 C CA . GLY A 1 281 ? 195.317 139.697 154.979 1.00 32.57 281 GLY A CA 1
ATOM 2043 C C . GLY A 1 281 ? 195.447 140.185 156.406 1.00 32.62 281 GLY A C 1
ATOM 2044 O O . GLY A 1 281 ? 194.952 139.549 157.332 1.00 34.41 281 GLY A O 1
ATOM 2045 N N . THR A 1 282 ? 196.108 141.324 156.589 1.00 31.67 282 THR A N 1
ATOM 2046 C CA . THR A 1 282 ? 196.301 141.876 157.922 1.00 30.82 282 THR A CA 1
ATOM 2047 C C . THR A 1 282 ? 195.849 143.318 158.044 1.00 31.46 282 THR A C 1
ATOM 2048 O O . THR A 1 282 ? 195.548 143.981 157.053 1.00 31.87 282 THR A O 1
ATOM 2052 N N . ALA A 1 283 ? 195.821 143.798 159.282 1.00 31.81 283 ALA A N 1
ATOM 2053 C CA . ALA A 1 283 ? 195.428 145.164 159.575 1.00 31.59 283 ALA A CA 1
ATOM 2054 C C . ALA A 1 283 ? 196.447 146.091 158.939 1.00 31.63 283 ALA A C 1
ATOM 2055 O O . ALA A 1 283 ? 196.165 147.256 158.667 1.00 33.07 283 ALA A O 1
ATOM 2057 N N . THR A 1 284 ? 197.639 145.557 158.703 1.00 31.30 284 THR A N 1
ATOM 2058 C CA . THR A 1 284 ? 198.718 146.325 158.099 1.00 30.50 284 THR A CA 1
ATOM 2059 C C . THR A 1 284 ? 198.468 146.491 156.602 1.00 29.85 284 THR A C 1
ATOM 2060 O O . THR A 1 284 ? 198.822 147.512 156.012 1.00 29.04 284 THR A O 1
ATOM 2064 N N . ASP A 1 285 ? 197.854 145.484 155.992 1.00 29.73 285 ASP A N 1
ATOM 2065 C CA . ASP A 1 285 ? 197.550 145.537 154.568 1.00 29.96 285 ASP A CA 1
ATOM 2066 C C . ASP A 1 285 ? 196.476 146.600 154.350 1.00 29.40 285 ASP A C 1
ATOM 2067 O O . ASP A 1 285 ? 196.576 147.416 153.439 1.00 29.10 285 ASP A O 1
ATOM 2072 N N . TYR A 1 286 ? 195.455 146.579 155.204 1.00 29.85 286 TYR A N 1
ATOM 2073 C CA . TYR A 1 286 ? 194.352 147.534 155.137 1.00 29.67 286 TYR A CA 1
ATOM 2074 C C . TYR A 1 286 ? 194.892 148.952 155.150 1.00 30.82 286 TYR A C 1
ATOM 2075 O O . TYR A 1 286 ? 194.623 149.744 154.251 1.00 31.89 286 TYR A O 1
ATOM 2084 N N . GLU A 1 287 ? 195.663 149.265 156.181 1.00 31.87 287 GLU A N 1
ATOM 2085 C CA . GLU A 1 287 ? 196.237 150.591 156.322 1.00 33.28 287 GLU A CA 1
ATOM 2086 C C . GLU A 1 287 ? 197.103 150.979 155.129 1.00 33.95 287 GLU A C 1
ATOM 2087 O O . GLU A 1 287 ? 197.065 152.120 154.668 1.00 34.71 287 GLU A O 1
ATOM 2093 N N . ASN A 1 288 ? 197.887 150.029 154.635 1.00 34.50 288 ASN A N 1
ATOM 2094 C CA . ASN A 1 288 ? 198.761 150.285 153.501 1.00 33.74 288 ASN A CA 1
ATOM 2095 C C . ASN A 1 288 ? 197.939 150.553 152.250 1.00 32.74 288 ASN A C 1
ATOM 2096 O O . ASN A 1 288 ? 198.247 151.455 151.473 1.00 32.74 288 ASN A O 1
ATOM 2101 N N . LEU A 1 289 ? 196.884 149.768 152.065 1.00 31.47 289 LEU A N 1
ATOM 2102 C CA . LEU A 1 289 ? 196.017 149.916 150.905 1.00 30.00 289 LEU A CA 1
ATOM 2103 C C . LEU A 1 289 ? 195.268 151.240 150.956 1.00 30.08 289 LEU A C 1
ATOM 2104 O O . LEU A 1 289 ? 195.020 151.856 149.921 1.00 29.90 289 LEU A O 1
ATOM 2109 N N . ILE A 1 290 ? 194.904 151.672 152.160 1.00 29.54 290 ILE A N 1
ATOM 2110 C CA . ILE A 1 290 ? 194.194 152.935 152.321 1.00 30.98 290 ILE A CA 1
ATOM 2111 C C . ILE A 1 290 ? 195.121 154.048 151.848 1.00 33.27 290 ILE A C 1
ATOM 2112 O O . ILE A 1 290 ? 194.742 154.888 151.028 1.00 33.84 290 ILE A O 1
ATOM 2117 N N . HIS A 1 291 ? 196.344 154.043 152.371 1.00 33.95 291 HIS A N 1
ATOM 2118 C CA . HIS A 1 291 ? 197.340 155.039 152.001 1.00 33.23 291 HIS A CA 1
ATOM 2119 C C . HIS A 1 2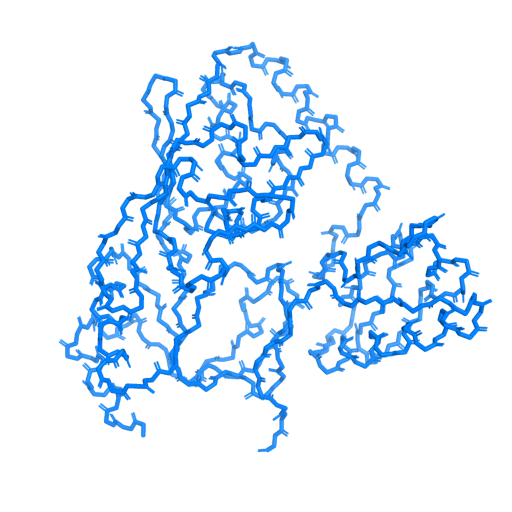91 ? 197.527 155.047 150.487 1.00 32.35 291 HIS A C 1
ATOM 2120 O O . HIS A 1 291 ? 197.598 156.103 149.864 1.00 32.87 291 HIS A O 1
ATOM 2127 N N . TYR A 1 292 ? 197.595 153.859 149.898 1.00 31.95 292 TYR A N 1
ATOM 2128 C CA . TYR A 1 292 ? 197.792 153.731 148.460 1.00 32.35 292 TYR A CA 1
ATOM 2129 C C . TYR A 1 292 ? 196.605 154.222 147.643 1.00 33.22 292 TYR A C 1
ATOM 2130 O O . TYR A 1 292 ? 196.776 154.762 146.546 1.00 33.63 292 TYR A O 1
ATOM 2139 N N . VAL A 1 293 ? 195.400 154.021 148.166 1.00 33.13 293 VAL A N 1
ATOM 2140 C CA . VAL A 1 293 ? 194.200 154.461 147.467 1.00 31.92 293 VAL A CA 1
ATOM 2141 C C . VAL A 1 293 ? 194.134 155.983 147.517 1.00 31.08 293 VAL A C 1
ATOM 2142 O O . VAL A 1 293 ? 193.808 156.634 146.529 1.00 29.34 293 VAL A O 1
ATOM 2146 N N . GLN A 1 294 ? 194.461 156.543 148.675 1.00 30.97 294 GLN A N 1
ATOM 2147 C CA . GLN A 1 294 ? 194.449 157.987 148.854 1.00 32.24 294 GLN A CA 1
ATOM 2148 C C . GLN A 1 294 ? 195.450 158.637 147.915 1.00 34.35 294 GLN A C 1
ATOM 2149 O O . GLN A 1 294 ? 195.187 159.691 147.336 1.00 34.69 294 GLN A O 1
ATOM 2155 N N . LYS A 1 295 ? 196.606 157.999 147.774 1.00 35.96 295 LYS A N 1
ATOM 2156 C CA . LYS A 1 295 ? 197.663 158.515 146.917 1.00 37.25 295 LYS A CA 1
ATOM 2157 C C . LYS A 1 295 ? 197.297 158.435 145.442 1.00 35.73 295 LYS A C 1
ATOM 2158 O O . LYS A 1 295 ? 197.489 159.390 144.695 1.00 34.90 295 LYS A O 1
ATOM 2164 N N . THR A 1 296 ? 196.768 157.294 145.023 1.00 34.66 296 THR A N 1
ATOM 2165 C CA . THR A 1 296 ? 196.402 157.110 143.628 1.00 34.58 296 THR A CA 1
ATOM 2166 C C . THR A 1 296 ? 195.282 158.037 143.179 1.00 35.95 296 THR A C 1
ATOM 2167 O O . THR A 1 296 ? 195.324 158.577 142.076 1.00 36.45 296 THR A O 1
ATOM 2171 N N . VAL A 1 297 ? 194.280 158.217 144.032 1.00 36.43 297 VAL A N 1
ATOM 2172 C CA . VAL A 1 297 ? 193.152 159.077 143.697 1.00 36.41 297 VAL A CA 1
ATOM 2173 C C . VAL A 1 297 ? 193.604 160.523 143.610 1.00 37.60 297 VAL A C 1
ATOM 2174 O O . VAL A 1 297 ? 193.243 161.240 142.681 1.00 37.46 297 VAL A O 1
ATOM 2178 N N . LYS A 1 298 ? 194.400 160.945 144.586 1.00 39.63 298 LYS A N 1
ATOM 2179 C CA . LYS A 1 298 ? 194.907 162.310 144.623 1.00 41.88 298 LYS A CA 1
ATOM 2180 C C . LYS A 1 298 ? 195.680 162.638 143.353 1.00 42.87 298 LYS A C 1
ATOM 2181 O O . LYS A 1 298 ? 195.636 163.761 142.861 1.00 43.61 298 LYS A O 1
ATOM 2187 N N . GLU A 1 299 ? 196.390 161.651 142.823 1.00 43.86 299 GLU A N 1
ATOM 2188 C CA . GLU A 1 299 ? 197.166 161.852 141.613 1.00 44.99 299 GLU A CA 1
ATOM 2189 C C . GLU A 1 299 ? 196.269 161.929 140.386 1.00 45.07 299 GLU A C 1
ATOM 2190 O O . GLU A 1 299 ? 196.520 162.713 139.478 1.00 46.36 299 GLU A O 1
ATOM 2196 N N . LYS A 1 300 ? 195.213 161.125 140.367 1.00 45.88 300 LYS A N 1
ATOM 2197 C CA . LYS A 1 300 ? 194.301 161.098 139.230 1.00 46.96 300 LYS A CA 1
ATOM 2198 C C . LYS A 1 300 ? 193.319 162.255 139.174 1.00 46.85 300 LYS A C 1
ATOM 2199 O O . LYS A 1 300 ? 193.020 162.760 138.094 1.00 49.16 300 LYS A O 1
ATOM 2205 N N . PHE A 1 301 ? 192.814 162.673 140.329 1.00 45.28 301 PHE A N 1
ATOM 2206 C CA . PHE A 1 301 ? 191.835 163.751 140.370 1.00 43.57 301 PHE A CA 1
ATOM 2207 C C . PHE A 1 301 ? 192.235 164.952 141.210 1.00 41.83 301 PHE A C 1
ATOM 2208 O O . PHE A 1 301 ? 191.547 165.968 141.206 1.00 43.27 301 PHE A O 1
ATOM 2216 N N . GLY A 1 302 ? 193.339 164.844 141.933 1.00 39.26 302 GLY A N 1
ATOM 2217 C CA . GLY A 1 302 ? 193.752 165.957 142.761 1.00 37.23 302 GLY A CA 1
ATOM 2218 C C . GLY A 1 302 ? 192.813 166.099 143.940 1.00 36.91 302 GLY A C 1
ATOM 2219 O O . GLY A 1 302 ? 192.750 167.149 144.576 1.00 37.96 302 GLY A O 1
ATOM 2220 N N . ILE A 1 303 ? 192.071 165.036 144.229 1.00 36.55 303 ILE A N 1
ATOM 2221 C CA . ILE A 1 303 ? 191.141 165.046 145.345 1.00 35.65 303 ILE A CA 1
ATOM 2222 C C . ILE A 1 303 ? 191.678 164.156 146.454 1.00 36.97 303 ILE A C 1
ATOM 2223 O O . ILE A 1 303 ? 192.140 163.046 146.202 1.00 36.79 303 ILE A O 1
ATOM 2228 N N . GLU A 1 304 ? 191.614 164.648 147.685 1.00 38.69 304 GLU A N 1
ATOM 2229 C CA . GLU A 1 304 ? 192.108 163.901 148.837 1.00 42.13 304 GLU A CA 1
ATOM 2230 C C . GLU A 1 304 ? 191.001 163.208 149.618 1.00 41.47 304 GLU A C 1
ATOM 2231 O O . GLU A 1 304 ? 190.149 163.866 150.209 1.00 43.14 304 GLU A O 1
ATOM 2237 N N . LEU A 1 305 ? 191.026 161.881 149.631 1.00 39.59 305 LEU A N 1
ATOM 2238 C CA . LEU A 1 305 ? 190.033 161.125 150.357 1.00 36.58 305 LEU A CA 1
ATOM 2239 C C . LEU A 1 305 ? 190.458 161.091 151.807 1.00 36.98 305 LEU A C 1
ATOM 2240 O O . LEU A 1 305 ? 191.609 160.835 152.147 1.00 36.42 305 LEU A O 1
ATOM 2245 N N . ASN A 1 306 ? 189.516 161.394 152.671 1.00 37.32 306 ASN A N 1
ATOM 2246 C CA . ASN A 1 306 ? 189.814 161.349 154.070 1.00 37.00 306 ASN A CA 1
ATOM 2247 C C . ASN A 1 306 ? 189.220 160.053 154.601 1.00 37.10 306 ASN A C 1
ATOM 2248 O O . ASN A 1 306 ? 188.110 159.670 154.198 1.00 37.29 306 ASN A O 1
ATOM 2253 N N . ARG A 1 307 ? 189.944 159.376 155.495 1.00 37.28 307 ARG A N 1
ATOM 2254 C CA . ARG A 1 307 ? 189.490 158.126 156.119 1.00 37.98 307 ARG A CA 1
ATOM 2255 C C . ARG A 1 307 ? 188.268 158.307 157.040 1.00 37.06 307 ARG A C 1
ATOM 2256 O O . ARG A 1 307 ? 188.202 159.234 157.844 1.00 37.53 307 ARG A O 1
ATOM 2264 N N . GLU A 1 308 ? 187.280 157.436 156.935 1.00 36.87 308 GLU A N 1
ATOM 2265 C CA . GLU A 1 308 ? 186.119 157.510 157.783 1.00 38.77 308 GLU A CA 1
ATOM 2266 C C . GLU A 1 308 ? 186.321 156.462 158.880 1.00 38.78 308 GLU A C 1
ATOM 2267 O O . GLU A 1 308 ? 186.072 156.745 160.034 1.00 39.09 308 GLU A O 1
ATOM 2273 N N . VAL A 1 309 ? 186.763 155.250 158.535 1.00 37.71 309 VAL A N 1
ATOM 2274 C CA . VAL A 1 309 ? 186.960 154.170 159.516 1.00 36.70 309 VAL A CA 1
ATOM 2275 C C . VAL A 1 309 ? 188.141 154.405 160.466 1.00 36.46 309 VAL A C 1
ATOM 2276 O O . VAL A 1 309 ? 189.245 154.758 160.044 1.00 36.49 309 VAL A O 1
ATOM 2280 N N . ARG A 1 310 ? 187.878 154.214 161.755 1.00 36.18 310 ARG A N 1
ATOM 2281 C CA . ARG A 1 310 ? 188.868 154.389 162.798 1.00 36.22 310 ARG A CA 1
ATOM 2282 C C . ARG A 1 310 ? 189.853 153.222 162.752 1.00 33.96 310 ARG A C 1
ATOM 2283 O O . ARG A 1 310 ? 189.468 152.087 162.467 1.00 33.49 310 ARG A O 1
ATOM 2291 N N . ILE A 1 311 ? 191.125 153.511 163.005 1.00 31.84 311 ILE A N 1
ATOM 2292 C CA . ILE A 1 311 ? 192.161 152.483 163.037 1.00 30.77 311 ILE A CA 1
ATOM 2293 C C . ILE A 1 311 ? 192.760 152.582 164.427 1.00 29.72 311 ILE A C 1
ATOM 2294 O O . ILE A 1 311 ? 193.257 153.635 164.807 1.00 31.17 311 ILE A O 1
ATOM 2299 N N . ILE A 1 312 ? 192.703 151.498 165.193 1.00 28.82 312 ILE A N 1
ATOM 2300 C CA . ILE A 1 312 ? 193.236 151.518 166.551 1.00 27.85 312 ILE A CA 1
ATOM 2301 C C . ILE A 1 312 ? 194.251 150.409 166.799 1.00 28.22 312 ILE A C 1
ATOM 2302 O O . ILE A 1 312 ? 194.491 149.571 165.936 1.00 28.80 312 ILE A O 1
ATOM 2307 N N . GLY A 1 313 ? 194.854 150.409 167.980 1.00 28.37 313 GLY A N 1
ATOM 2308 C CA . GLY A 1 313 ? 195.828 149.382 168.288 1.00 30.55 313 GLY A CA 1
ATOM 2309 C C . GLY A 1 313 ? 197.245 149.844 168.030 1.00 32.09 313 GLY A C 1
ATOM 2310 O O . GLY A 1 313 ? 197.465 150.953 167.545 1.00 32.64 313 GLY A O 1
ATOM 2311 N N . GLU A 1 314 ? 198.208 148.984 168.342 1.00 33.12 314 GLU A N 1
ATOM 2312 C CA . GLU A 1 314 ? 199.618 149.303 168.168 1.00 34.21 314 GLU A CA 1
ATOM 2313 C C . GLU A 1 314 ? 200.251 148.647 166.953 1.00 35.38 314 GLU A C 1
ATOM 2314 O O . GLU A 1 314 ? 199.843 147.567 166.532 1.00 35.52 314 GLU A O 1
ATOM 2320 N N . HIS A 1 315 ? 201.258 149.315 166.395 1.00 36.51 315 HIS A N 1
ATOM 2321 C CA . HIS A 1 315 ? 201.990 148.780 165.255 1.00 37.34 315 HIS A CA 1
ATOM 2322 C C . HIS A 1 315 ? 202.805 147.636 165.858 1.00 38.99 315 HIS A C 1
ATOM 2323 O O . HIS A 1 315 ? 203.248 147.722 167.003 1.00 39.19 315 HIS A O 1
ATOM 2330 N N . PRO A 1 316 ? 202.990 146.538 165.103 1.00 41.36 316 PRO A N 1
ATOM 2331 C CA . PRO A 1 316 ? 203.751 145.373 165.577 1.00 43.97 316 PRO A CA 1
ATOM 2332 C C . PRO A 1 316 ? 205.199 145.639 165.940 1.00 46.96 316 PRO A C 1
ATOM 2333 O O . PRO A 1 316 ? 205.804 146.592 165.437 1.00 47.04 316 PRO A O 1
ATOM 2337 N N . LYS A 1 317 ? 205.734 144.794 166.842 1.00 50.74 317 LYS A N 1
ATOM 2338 C CA . LYS A 1 317 ? 207.126 144.839 167.304 1.00 54.77 317 LYS A CA 1
ATOM 2339 C C . LYS A 1 317 ? 207.340 145.819 168.443 1.00 56.09 317 LYS A C 1
ATOM 2340 O O . LYS A 1 317 ? 207.184 145.485 169.622 1.00 58.24 317 LYS A O 1
#

Organism: Staphylococcus aureus (NCBI:txid1280)

Secondary structure (DSSP, 8-state):
-HHHHHHHHHHS-GGGEEEEEEGGGT-TTS---EEEEEE--SSHHHHHHHHHHHHHTT--EEEESS-SSEEE-TT-EEEEEEE-TT---EEEETTEEEEETTSBHHHHHHHHHHTTEES-GGGTT--SBHHHHHHHT-EETTEEHHHHEEEEEEE-TTS-EEEEETTTTT-BTTB-HHHHTT-EEEEEEEE-EE--HHHHHHHHHHHHHHHHHHS-TTS-EE---BPPPTTS-HHHHHHHTT-TT-EETTEEE-SS-TT-EEE-SS--HHHHHHHHHHHHHHHHHHHS--PPB-SEEESPPP-

Foldseek 3Di:
DVVLLVVLVVQDPNVQKDAQDACLVQALQSAAGGARIEGEDQDLSSVLSSLQVCLVVVFDEAEDERNQFAFHARAHAGGYYYYQLNLADWDDDDQKIKGWQRHWLLVNLVVCLVQQFDQSLQRVPPGIGNQVLLAQQDGGDPHTPLVWWAWWWWAASNRDIDIAGSVRQVHDHRHTVCVVRVIGTTMTMTGTHRHDSVVSVVSSVVSVVVDVQQDPVVFRWHAQFWDQFPPGGLQVLLVVLVQDPPFDAQWGQHPRTNRIIGRRDSGYSVRVVVVVVVSQVSSCVVPVDGTHTDGYYDYDHHD

Sequence (303 aa):
NKDIYQALQQLIPNEKIKVDEPLKRYTYTKTGGNADFYITPTKNEEVQAVVKYAYQNEIPVTYLGNGSNIIIREGGIRGIVISLLSLDHIEVSDDAIIAGSGAAIIDVSRVARDYALTGLEFACGIPGSIGGAVYMNAGAYGGEVKDCIDYALCVNEQGSLIKLTTKELELDYRNSIIQKEHLVVLEAAFTLAPGKMTEIQAKMDDLTERRESKQPLEYPSCGSVFQRPPGHFAGKLIQDSNLQGHRIGGVEVSTKHAGFMVNVDNGTATDYENLIHYVQKTVKEKFGIELNREVRIIGEHPK